Protein AF-A0A519WQ38-F1 (afdb_monomer)

Nearest PDB structures (foldseek):
  2e0k-assembly1_A  TM=5.719E-01  e=4.429E+00  Chlorobaculum tepidum

Sequence (178 aa):
MVLNTPIQSRFIQYSDSETIREKFAEYEETFIVLHPFLKIKEGQLITFKYPKWPNKNEIFDKTVPVSWSEVIEKANLKDLKELDALLAYLHCGRREADRRAWLKFMRYVKKSKLIIPQVDDYPSVLLNPTFDLLISLGYQNILLYTAIDDNQVARNVTELLLSKDRLPANARILTPDH

pLDDT: mean 88.85, std 14.82, range [33.28, 98.38]

Structure (mmCIF, N/CA/C/O backbone):
data_AF-A0A519WQ38-F1
#
_entry.id   AF-A0A519WQ38-F1
#
loop_
_atom_site.group_PDB
_atom_site.id
_atom_site.type_symbol
_atom_site.label_atom_id
_atom_site.label_alt_id
_atom_site.label_comp_id
_atom_site.label_asym_id
_atom_site.label_entity_id
_atom_site.label_seq_id
_atom_site.pdbx_PDB_ins_code
_atom_site.Cartn_x
_atom_site.Cartn_y
_atom_site.Cartn_z
_atom_site.occupancy
_atom_site.B_iso_or_equiv
_atom_site.auth_seq_id
_atom_site.auth_comp_id
_atom_site.auth_asym_id
_atom_site.auth_atom_id
_atom_site.pdbx_PDB_model_num
ATOM 1 N N . MET A 1 1 ? -12.060 24.041 17.373 1.00 35.38 1 MET A N 1
ATOM 2 C CA . MET A 1 1 ? -10.842 23.719 18.149 1.00 35.38 1 MET A CA 1
ATOM 3 C C . MET A 1 1 ? -9.967 22.832 17.279 1.00 35.38 1 MET A C 1
ATOM 5 O O . MET A 1 1 ? -10.375 21.709 17.003 1.00 35.38 1 MET A O 1
ATOM 9 N N . VAL A 1 2 ? -8.870 23.388 16.765 1.00 41.66 2 VAL A N 1
ATOM 10 C CA . VAL A 1 2 ? -7.930 22.768 15.811 1.00 41.66 2 VAL A CA 1
ATOM 11 C C . VAL A 1 2 ? -6.775 22.143 16.604 1.00 41.66 2 VAL A C 1
ATOM 13 O O . VAL A 1 2 ? -6.387 22.692 17.633 1.00 41.66 2 VAL A O 1
ATOM 16 N N . LEU A 1 3 ? -6.281 20.973 16.189 1.00 33.28 3 LEU A N 1
ATOM 17 C CA . LEU A 1 3 ? -5.114 20.317 16.790 1.00 33.28 3 LEU A CA 1
ATOM 18 C C . LEU A 1 3 ? -3.897 20.590 15.897 1.00 33.28 3 LEU A C 1
ATOM 20 O O . LEU A 1 3 ? -3.881 20.144 14.753 1.00 33.28 3 LEU A O 1
ATOM 24 N N . ASN A 1 4 ? -2.897 21.305 16.412 1.00 36.53 4 ASN A N 1
ATOM 25 C CA . ASN A 1 4 ? -1.673 21.620 15.670 1.00 36.53 4 ASN A CA 1
ATOM 26 C C . ASN A 1 4 ? -0.594 20.554 15.911 1.00 36.53 4 ASN A C 1
ATOM 28 O O . ASN A 1 4 ? -0.342 20.175 17.054 1.00 36.53 4 ASN A O 1
ATOM 32 N N . THR A 1 5 ? 0.063 20.111 14.842 1.00 47.06 5 THR A N 1
ATOM 33 C CA . THR A 1 5 ? 1.275 19.272 14.853 1.00 47.06 5 THR A CA 1
ATOM 34 C C . THR A 1 5 ? 2.559 20.128 14.839 1.00 47.06 5 THR A C 1
ATOM 36 O O . THR A 1 5 ? 2.482 21.336 14.582 1.00 47.06 5 THR A O 1
ATOM 39 N N . PRO A 1 6 ? 3.742 19.553 15.159 1.00 39.28 6 PRO A N 1
ATOM 40 C CA . PRO A 1 6 ? 5.018 20.272 15.140 1.00 39.28 6 PRO A CA 1
ATOM 41 C C . PRO A 1 6 ? 5.338 20.855 13.756 1.00 39.28 6 PRO A C 1
ATOM 43 O O . PRO A 1 6 ? 4.980 20.298 12.721 1.00 39.28 6 PRO A O 1
ATOM 46 N N . ILE A 1 7 ? 6.002 22.012 13.758 1.00 50.38 7 ILE A N 1
ATOM 47 C CA . ILE A 1 7 ? 6.264 22.833 12.572 1.00 50.38 7 ILE A CA 1
ATOM 48 C C . ILE A 1 7 ? 7.301 22.132 11.684 1.00 50.38 7 ILE A C 1
ATOM 50 O O . ILE A 1 7 ? 8.474 22.047 12.045 1.00 50.38 7 ILE A O 1
ATOM 54 N N . GLN A 1 8 ? 6.877 21.659 10.512 1.00 46.66 8 GLN A N 1
ATOM 55 C CA . GLN A 1 8 ? 7.784 21.268 9.432 1.00 46.66 8 GLN A CA 1
ATOM 56 C C . GLN A 1 8 ? 8.437 22.545 8.875 1.00 46.66 8 GLN A C 1
ATOM 58 O O . GLN A 1 8 ? 7.748 23.498 8.519 1.00 46.66 8 GLN A O 1
ATOM 63 N N . SER A 1 9 ? 9.769 22.602 8.844 1.00 46.84 9 SER A N 1
ATOM 64 C CA . SER A 1 9 ? 10.530 23.823 8.535 1.00 46.84 9 SER A CA 1
ATOM 65 C C . SER A 1 9 ? 10.554 24.204 7.049 1.00 46.84 9 SER A C 1
ATOM 67 O O . SER A 1 9 ? 11.038 25.283 6.709 1.00 46.84 9 SER A O 1
ATOM 69 N N . ARG A 1 10 ? 10.030 23.356 6.155 1.00 41.72 10 ARG A N 1
ATOM 70 C CA . ARG A 1 10 ? 9.928 23.630 4.717 1.00 41.72 10 ARG A CA 1
ATOM 71 C C . ARG A 1 10 ? 8.637 23.054 4.149 1.00 41.72 10 ARG A C 1
ATOM 73 O O . ARG A 1 10 ? 8.440 21.845 4.164 1.00 41.72 10 ARG A O 1
ATOM 80 N N . PHE A 1 11 ? 7.795 23.934 3.619 1.00 45.00 11 PHE A N 1
ATOM 81 C CA . PHE A 1 11 ? 6.677 23.563 2.761 1.00 45.00 11 PHE A CA 1
ATOM 82 C C . PHE A 1 11 ? 7.182 23.552 1.323 1.00 45.00 11 PHE A C 1
ATOM 84 O O . PHE A 1 11 ? 7.696 24.565 0.850 1.00 45.00 11 PHE A O 1
ATOM 91 N N . ILE A 1 12 ? 7.033 22.432 0.623 1.00 46.59 12 ILE A N 1
ATOM 92 C CA . ILE A 1 12 ? 7.147 22.428 -0.833 1.00 46.59 12 ILE A CA 1
ATOM 93 C C . ILE A 1 12 ? 5.736 22.701 -1.359 1.00 46.59 12 ILE A C 1
ATOM 95 O O . ILE A 1 12 ? 4.897 21.807 -1.406 1.00 46.59 12 ILE A O 1
ATOM 99 N N . GLN A 1 13 ? 5.438 23.965 -1.663 1.00 43.62 13 GLN A N 1
ATOM 100 C CA . GLN A 1 13 ? 4.258 24.322 -2.448 1.00 43.62 13 GLN A CA 1
ATOM 101 C C . GLN A 1 13 ? 4.633 24.175 -3.922 1.00 43.62 13 GLN A C 1
ATOM 103 O O . GLN A 1 13 ? 5.296 25.046 -4.478 1.00 43.62 13 GLN A O 1
ATOM 108 N N . TYR A 1 14 ? 4.227 23.075 -4.554 1.00 48.94 14 TYR A N 1
ATOM 109 C CA . TYR A 1 14 ? 4.178 23.029 -6.012 1.00 48.94 14 TYR A CA 1
ATOM 110 C C . TYR A 1 14 ? 2.946 23.829 -6.439 1.00 48.94 14 TYR A C 1
ATOM 112 O O . TYR A 1 14 ? 1.820 23.368 -6.267 1.00 48.94 14 TYR A O 1
ATOM 120 N N . SER A 1 15 ? 3.151 25.068 -6.893 1.00 50.41 15 SER A N 1
ATOM 121 C CA . SER A 1 15 ? 2.063 25.939 -7.357 1.00 50.41 15 SER A CA 1
ATOM 122 C C . SER A 1 15 ? 1.514 25.536 -8.728 1.00 50.41 15 SER A C 1
ATOM 124 O O . SER A 1 15 ? 0.409 25.945 -9.049 1.00 50.41 15 SER A O 1
ATOM 126 N N . ASP A 1 16 ? 2.237 24.693 -9.473 1.00 53.88 16 ASP A N 1
ATOM 127 C CA . ASP A 1 16 ? 1.873 24.177 -10.798 1.00 53.88 16 ASP A CA 1
ATOM 128 C C . ASP A 1 16 ? 2.413 22.745 -10.958 1.00 53.88 16 ASP A C 1
ATOM 130 O O . ASP A 1 16 ? 3.368 22.499 -11.694 1.00 53.88 16 ASP A O 1
ATOM 134 N N . SER A 1 17 ? 1.883 21.780 -10.200 1.00 65.50 17 SER A N 1
ATOM 135 C CA . SER A 1 17 ? 2.224 20.377 -10.459 1.00 65.50 17 SER A CA 1
ATOM 136 C C . SER A 1 17 ? 1.362 19.847 -11.600 1.00 65.50 17 SER A C 1
ATOM 138 O O . SER A 1 17 ? 0.139 19.777 -11.458 1.00 65.50 17 SER A O 1
ATOM 140 N N . GLU A 1 18 ? 2.012 19.432 -12.682 1.00 81.25 18 GLU A N 1
ATOM 141 C CA . GLU A 1 18 ? 1.471 18.493 -13.666 1.00 81.25 18 GLU A CA 1
ATOM 142 C C . GLU A 1 18 ? 0.684 17.362 -12.976 1.00 81.25 18 GLU A C 1
ATOM 144 O O . GLU A 1 18 ? 1.085 16.820 -11.938 1.00 81.25 18 GLU A O 1
ATOM 149 N N . THR A 1 19 ? -0.469 17.005 -13.535 1.00 84.81 19 THR A N 1
ATOM 150 C CA . THR A 1 19 ? -1.188 15.796 -13.134 1.00 84.81 19 THR A CA 1
ATOM 151 C C . THR A 1 19 ? -0.327 14.565 -13.422 1.00 84.81 19 THR A C 1
ATOM 153 O O . THR A 1 19 ? 0.540 14.583 -14.292 1.00 84.81 19 THR A O 1
ATOM 156 N N . ILE A 1 20 ? -0.593 13.443 -12.742 1.00 86.62 20 ILE A N 1
ATOM 157 C CA . ILE A 1 20 ? 0.102 12.169 -13.026 1.00 86.62 20 ILE A CA 1
ATOM 158 C C . ILE A 1 20 ? -0.025 11.796 -14.513 1.00 86.62 20 ILE A C 1
ATOM 160 O O . ILE A 1 20 ? 0.929 11.306 -15.106 1.00 86.62 20 ILE A O 1
ATOM 164 N N . ARG A 1 21 ? -1.179 12.076 -15.128 1.00 89.81 21 ARG A N 1
ATOM 165 C CA . ARG A 1 21 ? -1.415 11.824 -16.552 1.00 89.81 21 ARG A CA 1
ATOM 166 C C . ARG A 1 21 ? -0.533 12.692 -17.451 1.00 89.81 21 ARG A C 1
ATOM 168 O O . ARG A 1 21 ? -0.022 12.183 -18.441 1.00 89.81 21 ARG A O 1
ATOM 175 N N . GLU A 1 22 ? -0.368 13.972 -17.128 1.00 91.25 22 GLU A N 1
ATOM 176 C CA . GLU A 1 22 ? 0.494 14.887 -17.891 1.00 91.25 22 GLU A CA 1
ATOM 177 C C . GLU A 1 22 ? 1.970 14.529 -17.730 1.00 91.25 22 GLU A C 1
ATOM 179 O O . GLU A 1 22 ? 2.699 14.501 -18.716 1.00 91.25 22 GLU A O 1
ATOM 184 N N . LYS A 1 23 ? 2.383 14.180 -16.508 1.00 88.75 23 LYS A N 1
ATOM 185 C CA . LYS A 1 23 ? 3.756 13.780 -16.201 1.00 88.75 23 LYS A CA 1
ATOM 186 C C . LYS A 1 23 ? 4.219 12.547 -16.972 1.00 88.75 23 LYS A C 1
ATOM 188 O O . LYS A 1 23 ? 5.382 12.455 -17.338 1.00 88.75 23 LYS A O 1
ATOM 193 N N . PHE A 1 24 ? 3.314 11.591 -17.150 1.00 89.69 24 PHE A N 1
ATOM 194 C CA . PHE A 1 24 ? 3.577 10.299 -17.777 1.00 89.69 24 PHE A CA 1
ATOM 195 C C . PHE A 1 24 ? 2.817 10.189 -19.102 1.00 89.69 24 PHE A C 1
ATOM 197 O O . PHE A 1 24 ? 2.121 9.203 -19.341 1.00 89.69 24 PHE A O 1
ATOM 204 N N . ALA A 1 25 ? 2.860 11.241 -19.927 1.00 92.50 25 ALA A N 1
ATOM 205 C CA . ALA A 1 25 ? 2.151 11.360 -21.206 1.00 92.50 25 ALA A CA 1
ATOM 206 C C . ALA A 1 25 ? 2.532 10.271 -22.234 1.00 92.50 25 ALA A C 1
ATOM 208 O O . ALA A 1 25 ? 1.735 9.951 -23.111 1.00 92.50 25 ALA A O 1
ATOM 209 N N . GLU A 1 26 ? 3.726 9.697 -22.108 1.00 92.12 26 GLU A N 1
ATOM 210 C CA . GLU A 1 26 ? 4.288 8.655 -22.969 1.00 92.12 26 GLU A CA 1
ATOM 211 C C . GLU A 1 26 ? 3.608 7.287 -22.814 1.00 92.12 26 GLU A C 1
ATOM 213 O O . GLU A 1 26 ? 3.626 6.485 -23.746 1.00 92.12 26 GLU A O 1
ATOM 218 N N . TYR A 1 27 ? 2.967 7.027 -21.673 1.00 91.62 27 TYR A N 1
ATOM 219 C CA . TYR A 1 27 ? 2.265 5.769 -21.421 1.00 91.62 27 TYR A CA 1
ATOM 220 C C . TYR A 1 27 ? 0.839 5.804 -21.977 1.00 91.62 27 TYR A C 1
ATOM 222 O O . TYR A 1 27 ? 0.143 6.813 -21.868 1.00 91.62 27 TYR A O 1
ATOM 230 N N . GLU A 1 28 ? 0.342 4.688 -22.509 1.00 93.31 28 GLU A N 1
ATOM 231 C CA . GLU A 1 28 ? -1.048 4.596 -22.981 1.00 93.31 28 GLU A CA 1
ATOM 232 C C . GLU A 1 28 ? -2.041 4.893 -21.845 1.00 93.31 28 GLU A C 1
ATOM 234 O O . GLU A 1 28 ? -2.943 5.721 -21.983 1.00 93.31 28 GLU A O 1
ATOM 239 N N . GLU A 1 29 ? -1.796 4.322 -20.665 1.00 91.81 29 GLU A N 1
ATOM 240 C CA . GLU A 1 29 ? -2.662 4.452 -19.498 1.00 91.81 29 GLU A CA 1
ATOM 241 C C . GLU A 1 29 ? -1.860 4.736 -18.224 1.00 91.81 29 GLU A C 1
ATOM 243 O O . GLU A 1 29 ? -0.724 4.297 -18.054 1.00 91.81 29 GLU A O 1
ATOM 248 N N . THR A 1 30 ? -2.475 5.472 -17.296 1.00 92.50 30 THR A N 1
ATOM 249 C CA . THR A 1 30 ? -1.889 5.791 -15.988 1.00 92.50 30 THR A CA 1
ATOM 250 C C . THR A 1 30 ? -2.899 5.499 -14.892 1.00 92.50 30 THR A C 1
ATOM 252 O O . THR A 1 30 ? -4.037 5.971 -14.957 1.00 92.50 30 THR A O 1
ATOM 255 N N . PHE A 1 31 ? -2.466 4.797 -13.849 1.00 91.12 31 PHE A N 1
ATOM 256 C CA . PHE A 1 31 ? -3.317 4.404 -12.730 1.00 91.12 31 PHE A CA 1
ATOM 257 C C . PHE A 1 31 ? -2.744 4.880 -11.400 1.00 91.12 31 PHE A C 1
ATOM 259 O O . PHE A 1 31 ? -1.533 4.995 -11.226 1.00 91.12 31 PHE A O 1
ATOM 266 N N . ILE A 1 32 ? -3.632 5.107 -10.434 1.00 88.50 32 ILE A N 1
ATOM 267 C CA . ILE A 1 32 ? -3.257 5.385 -9.048 1.00 88.50 32 ILE A CA 1
ATOM 268 C C . ILE A 1 32 ? -3.613 4.161 -8.213 1.00 88.50 32 ILE A C 1
ATOM 270 O O . ILE A 1 32 ? -4.787 3.830 -8.045 1.00 88.50 32 ILE A O 1
ATOM 274 N N . VAL A 1 33 ? -2.593 3.506 -7.661 1.00 88.69 33 VAL A N 1
ATOM 275 C CA . VAL A 1 33 ? -2.770 2.397 -6.720 1.00 88.69 33 VAL A CA 1
ATOM 276 C C . VAL A 1 33 ? -2.693 2.946 -5.300 1.00 88.69 33 VAL A C 1
ATOM 278 O O . VAL A 1 33 ? -1.648 3.415 -4.855 1.00 88.69 33 VAL A O 1
ATOM 281 N N . LEU A 1 34 ? -3.810 2.892 -4.575 1.00 91.19 34 LEU A N 1
ATOM 282 C CA . LEU A 1 34 ? -3.870 3.342 -3.186 1.00 91.19 34 LEU A CA 1
ATOM 283 C C . LEU A 1 34 ? -3.313 2.257 -2.261 1.00 91.19 34 LEU A C 1
ATOM 285 O O . LEU A 1 34 ? -3.822 1.135 -2.240 1.00 91.19 34 LEU A O 1
ATOM 289 N N . HIS A 1 35 ? -2.304 2.598 -1.454 1.00 93.44 35 HIS A N 1
ATOM 290 C CA . HIS A 1 35 ? -1.776 1.692 -0.434 1.00 93.44 35 HIS A CA 1
ATOM 291 C C . HIS A 1 35 ? -2.923 1.265 0.503 1.00 93.44 35 HIS A C 1
ATOM 293 O O . HIS A 1 35 ? -3.532 2.122 1.149 1.00 93.44 35 HIS A O 1
ATOM 299 N N . PRO A 1 36 ? -3.239 -0.037 0.628 1.00 95.94 36 PRO A N 1
ATOM 300 C CA . PRO A 1 36 ? -4.376 -0.483 1.424 1.00 95.94 36 PRO A CA 1
ATOM 301 C C . PRO A 1 36 ? -4.106 -0.324 2.923 1.00 95.94 36 PRO A C 1
ATOM 303 O O . PRO A 1 36 ? -2.958 -0.366 3.371 1.00 95.94 36 PRO A O 1
ATOM 306 N N . PHE A 1 37 ? -5.169 -0.202 3.717 1.00 97.50 37 PHE A N 1
ATOM 307 C CA . PHE A 1 37 ? -5.081 -0.476 5.152 1.00 97.50 37 PHE A CA 1
ATOM 308 C C . PHE A 1 37 ? -4.857 -1.974 5.340 1.00 97.50 37 PHE A C 1
ATOM 310 O O . PHE A 1 37 ? -5.226 -2.761 4.473 1.00 97.50 37 PHE A O 1
ATOM 317 N N . LEU A 1 38 ? -4.292 -2.397 6.467 1.00 97.56 38 LEU A N 1
ATOM 318 C CA . LEU A 1 38 ? -4.145 -3.823 6.761 1.00 97.56 38 LEU A CA 1
ATOM 319 C C . LEU A 1 38 ? -4.890 -4.194 8.034 1.00 97.56 38 LEU A C 1
ATOM 321 O O . LEU A 1 38 ? -4.953 -3.424 8.994 1.00 97.56 38 LEU A O 1
ATOM 325 N N . LYS A 1 39 ? -5.407 -5.416 8.065 1.00 97.06 39 LYS A N 1
ATOM 326 C CA . LYS A 1 39 ? -5.963 -6.040 9.262 1.00 97.06 39 LYS A CA 1
ATOM 327 C C . LYS A 1 39 ? -5.258 -7.364 9.504 1.00 97.06 39 LYS A C 1
ATOM 329 O O . LYS A 1 39 ? -5.046 -8.132 8.572 1.00 97.06 39 LYS A O 1
ATOM 334 N N . ILE A 1 40 ? -4.890 -7.637 10.751 1.00 96.88 40 ILE A N 1
ATOM 335 C CA . ILE A 1 40 ? -4.289 -8.922 11.124 1.00 96.88 40 ILE A CA 1
ATOM 336 C C . ILE A 1 40 ? -5.355 -10.015 10.977 1.00 96.88 40 ILE A C 1
ATOM 338 O O . ILE A 1 40 ? -6.477 -9.848 11.464 1.00 96.88 40 ILE A O 1
ATOM 342 N N . LYS A 1 41 ? -5.012 -11.111 10.291 1.00 96.19 41 LYS A N 1
ATOM 343 C CA . LYS A 1 41 ? -5.883 -12.286 10.153 1.00 96.19 41 LYS A CA 1
ATOM 344 C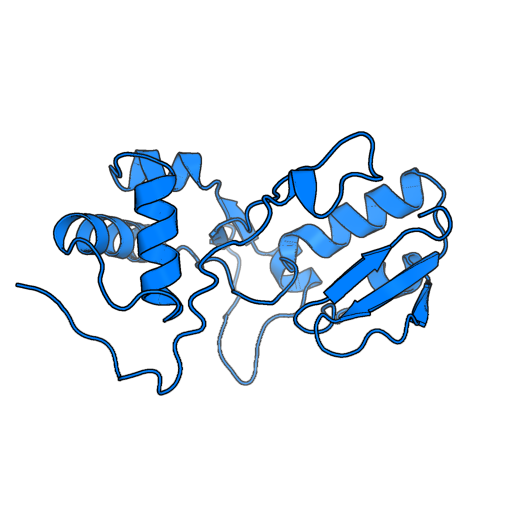 C . LYS A 1 41 ? -6.197 -12.871 11.529 1.00 96.19 41 LYS A C 1
ATOM 346 O O . LYS A 1 41 ? -5.387 -12.802 12.453 1.00 96.19 41 LYS A O 1
ATOM 351 N N . GLU A 1 42 ? -7.378 -13.458 11.667 1.00 94.75 42 GLU A N 1
ATOM 352 C CA . GLU A 1 42 ? -7.777 -14.096 12.919 1.00 94.75 42 GLU A CA 1
ATOM 353 C C . GLU A 1 42 ? -6.780 -15.196 13.323 1.00 94.75 42 GLU A C 1
ATOM 355 O O . GLU A 1 42 ? -6.270 -15.934 12.480 1.00 94.75 42 GLU A O 1
ATOM 360 N N . GLY A 1 43 ? -6.437 -15.249 14.613 1.00 94.12 43 GLY A N 1
ATOM 361 C CA . GLY A 1 43 ? -5.458 -16.198 15.153 1.00 94.12 43 GLY A CA 1
ATOM 362 C C . GLY A 1 43 ? -3.986 -15.902 14.827 1.00 94.12 43 GLY A C 1
ATOM 363 O O . GLY A 1 43 ? -3.116 -16.613 15.321 1.00 94.12 43 GLY A O 1
ATOM 364 N N . GLN A 1 44 ? -3.673 -14.865 14.043 1.00 95.56 44 GLN A N 1
ATOM 365 C CA . GLN A 1 44 ? -2.290 -14.519 13.702 1.00 95.56 44 GLN A CA 1
ATOM 366 C C . GLN A 1 44 ? -1.671 -13.519 14.685 1.00 95.56 44 GLN A C 1
ATOM 368 O O . GLN A 1 44 ? -2.338 -12.621 15.204 1.00 95.56 44 GLN A O 1
ATOM 373 N N . LEU A 1 45 ? -0.356 -13.641 14.893 1.00 91.75 45 LEU A N 1
ATOM 374 C CA . LEU A 1 45 ? 0.438 -12.707 15.690 1.00 91.75 45 LEU A CA 1
ATOM 375 C C . LEU A 1 45 ? 1.510 -12.041 14.818 1.00 91.75 45 LEU A C 1
ATOM 377 O O . LEU A 1 45 ? 2.428 -12.687 14.308 1.00 91.75 45 LEU A O 1
ATOM 381 N N . ILE A 1 46 ? 1.397 -10.723 14.673 1.00 93.69 46 ILE A N 1
ATOM 382 C CA . ILE A 1 46 ? 2.356 -9.864 13.974 1.00 93.69 46 ILE A CA 1
ATOM 383 C C . ILE A 1 46 ? 2.395 -8.506 14.674 1.00 93.69 46 ILE A C 1
ATOM 385 O O . ILE A 1 46 ? 1.369 -8.004 15.133 1.00 93.69 46 ILE A O 1
ATOM 389 N N . THR A 1 47 ? 3.585 -7.923 14.806 1.00 89.88 47 THR A N 1
ATOM 390 C CA . THR A 1 47 ? 3.779 -6.654 15.517 1.00 89.88 47 THR A CA 1
ATOM 391 C C . THR A 1 47 ? 4.528 -5.674 14.631 1.00 89.88 47 THR A C 1
ATOM 393 O O . THR A 1 47 ? 5.671 -5.914 14.275 1.00 89.88 47 THR A O 1
ATOM 396 N N . PHE A 1 48 ? 3.903 -4.541 14.327 1.00 88.88 48 PHE A N 1
ATOM 397 C CA . PHE A 1 48 ? 4.490 -3.457 13.541 1.00 88.88 48 PHE A CA 1
ATOM 398 C C . PHE A 1 48 ? 5.204 -2.475 14.481 1.00 88.88 48 PHE A C 1
ATOM 400 O O . PHE A 1 48 ? 4.670 -1.415 14.805 1.00 88.88 48 PHE A O 1
ATOM 407 N N . LYS A 1 49 ? 6.366 -2.871 15.023 1.00 86.19 49 LYS A N 1
ATOM 408 C CA . LYS A 1 49 ? 7.153 -2.037 15.952 1.00 86.19 49 LYS A CA 1
ATOM 409 C C . LYS A 1 49 ? 8.649 -2.139 15.680 1.00 86.19 49 LYS A C 1
ATOM 411 O O . LYS A 1 49 ? 9.186 -3.231 15.539 1.00 86.19 49 LYS A O 1
ATOM 416 N N . TYR A 1 50 ? 9.330 -0.999 15.699 1.00 80.06 50 TYR A N 1
ATOM 417 C CA . TYR A 1 50 ? 10.790 -0.949 15.688 1.00 80.06 50 TYR A CA 1
ATOM 418 C C . TYR A 1 50 ? 11.372 -1.540 16.994 1.00 80.06 50 TYR A C 1
ATOM 420 O O . TYR A 1 50 ? 10.760 -1.362 18.051 1.00 80.06 50 TYR A O 1
ATOM 428 N N . PRO A 1 51 ? 12.526 -2.240 16.967 1.00 83.31 51 PRO A N 1
ATOM 429 C CA . PRO A 1 51 ? 13.350 -2.575 15.796 1.00 83.31 51 PRO A CA 1
ATOM 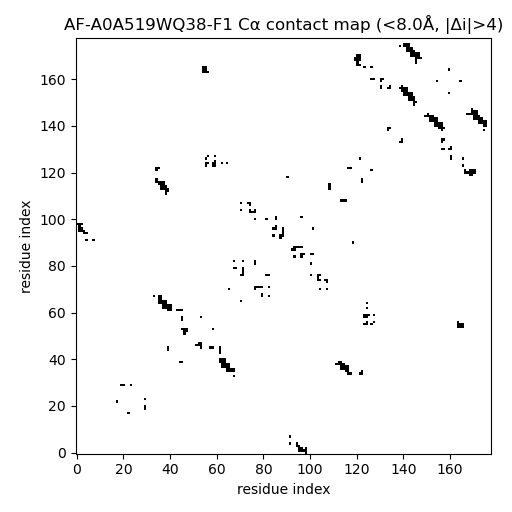430 C C . PRO A 1 51 ? 12.893 -3.826 15.032 1.00 83.31 51 PRO A C 1
ATOM 432 O O . PRO A 1 51 ? 13.429 -4.128 13.974 1.00 83.31 51 PRO A O 1
ATOM 435 N N . LYS A 1 52 ? 11.910 -4.571 15.548 1.00 85.62 52 LYS A N 1
ATOM 436 C CA . LYS A 1 52 ? 11.446 -5.840 14.967 1.00 85.62 52 LYS A CA 1
ATOM 437 C C . LYS A 1 52 ? 10.267 -5.624 14.023 1.00 85.62 52 LYS A C 1
ATOM 439 O O . LYS A 1 52 ? 9.151 -6.065 14.296 1.00 85.62 52 LYS A O 1
ATOM 444 N N . TRP A 1 53 ? 10.518 -4.914 12.930 1.00 88.75 53 TRP A N 1
ATOM 445 C CA . TRP A 1 53 ? 9.503 -4.700 11.908 1.00 88.75 53 TRP A CA 1
ATOM 446 C C . TRP A 1 53 ? 9.309 -5.970 11.054 1.00 88.75 53 TRP A C 1
ATOM 448 O O . TRP A 1 53 ? 10.304 -6.604 10.699 1.00 88.75 53 TRP A O 1
ATOM 458 N N . PRO A 1 54 ? 8.067 -6.372 10.724 1.00 92.62 54 PRO A N 1
ATOM 459 C CA . PRO A 1 54 ? 7.826 -7.605 9.987 1.00 92.62 54 PRO A CA 1
ATOM 460 C C . PRO A 1 54 ? 8.283 -7.497 8.530 1.00 92.62 54 PRO A C 1
ATOM 462 O O . PRO A 1 54 ? 8.151 -6.453 7.874 1.00 92.62 54 PRO A O 1
ATOM 465 N N . ASN A 1 55 ? 8.802 -8.611 8.016 1.00 93.25 55 ASN A N 1
ATOM 466 C CA . ASN A 1 55 ? 9.236 -8.709 6.625 1.00 93.25 55 ASN A CA 1
ATOM 467 C C . ASN A 1 55 ? 8.037 -8.811 5.659 1.00 93.25 55 ASN A C 1
ATOM 469 O O . ASN A 1 55 ? 6.894 -8.981 6.096 1.00 93.25 55 ASN A O 1
ATOM 473 N N . LYS A 1 56 ? 8.275 -8.685 4.343 1.00 93.56 56 LYS A N 1
ATOM 474 C CA . LYS A 1 56 ? 7.173 -8.626 3.362 1.00 93.56 56 LYS A CA 1
ATOM 475 C C . LYS A 1 56 ? 6.305 -9.889 3.356 1.00 93.56 56 LYS A C 1
ATOM 477 O O . LYS A 1 56 ? 5.083 -9.773 3.311 1.00 93.56 56 LYS A O 1
ATOM 482 N N . ASN A 1 57 ? 6.919 -11.064 3.504 1.00 94.44 57 ASN A N 1
ATOM 483 C CA . ASN A 1 57 ? 6.208 -12.343 3.498 1.00 94.44 57 ASN A CA 1
ATOM 484 C C . ASN A 1 57 ? 5.344 -12.482 4.758 1.00 94.44 57 ASN A C 1
ATOM 486 O O . ASN A 1 57 ? 4.174 -12.828 4.666 1.00 94.44 57 ASN A O 1
ATOM 490 N N . GLU A 1 58 ? 5.856 -12.094 5.931 1.00 95.44 58 GLU A N 1
ATOM 49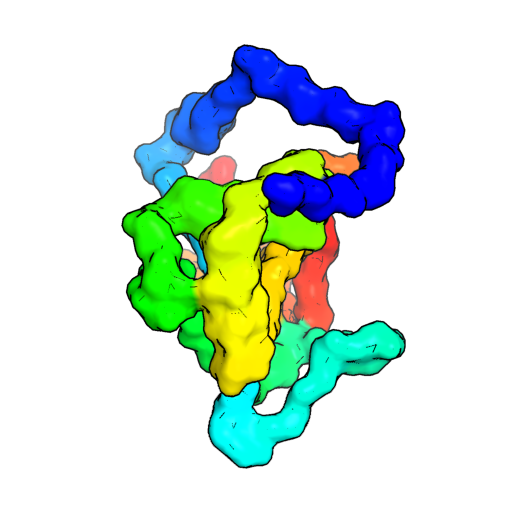1 C CA . GLU A 1 58 ? 5.047 -12.093 7.155 1.00 95.44 58 GLU A CA 1
ATOM 492 C C . GLU A 1 58 ? 3.830 -11.173 7.063 1.00 95.44 58 GLU A C 1
ATOM 494 O O . GLU A 1 58 ? 2.760 -11.520 7.561 1.00 95.44 58 GLU A O 1
ATOM 499 N N . ILE A 1 59 ? 3.983 -9.998 6.449 1.00 95.69 59 ILE A N 1
ATOM 500 C CA . ILE A 1 59 ? 2.866 -9.074 6.241 1.00 95.69 59 ILE A CA 1
ATOM 501 C C . ILE A 1 59 ? 1.842 -9.696 5.297 1.00 95.69 59 ILE A C 1
ATOM 503 O O . ILE A 1 59 ? 0.657 -9.709 5.628 1.00 95.69 59 ILE A O 1
ATOM 507 N N . PHE A 1 60 ? 2.290 -10.226 4.161 1.00 95.00 60 PHE A N 1
ATOM 508 C CA . PHE A 1 60 ? 1.430 -10.882 3.181 1.00 95.00 60 PHE A CA 1
ATOM 509 C C . PHE A 1 60 ? 0.643 -12.054 3.793 1.00 95.00 60 PHE A C 1
ATOM 511 O O . PHE A 1 60 ? -0.582 -12.129 3.682 1.00 95.00 60 PHE A O 1
ATOM 518 N N . ASP A 1 61 ? 1.323 -12.918 4.544 1.00 95.88 61 ASP A N 1
ATOM 519 C CA . ASP A 1 61 ? 0.724 -14.130 5.099 1.00 95.88 61 ASP A CA 1
ATOM 520 C C . ASP A 1 61 ? -0.218 -13.841 6.269 1.00 95.88 61 ASP A C 1
ATOM 522 O O . ASP A 1 61 ? -1.256 -14.493 6.405 1.00 95.88 61 ASP A O 1
ATOM 526 N N . LYS A 1 62 ? 0.110 -12.861 7.119 1.00 97.44 62 LYS A N 1
ATOM 527 C CA . LYS A 1 62 ? -0.588 -12.630 8.397 1.00 97.44 62 LYS A CA 1
ATOM 528 C C . LYS A 1 62 ? -1.599 -11.489 8.354 1.00 97.44 62 LYS A C 1
ATOM 530 O O . LYS A 1 62 ? -2.296 -11.271 9.348 1.00 97.44 62 LYS A O 1
ATOM 535 N N . THR A 1 63 ? -1.702 -10.760 7.245 1.00 97.38 63 THR A N 1
ATOM 536 C CA . THR A 1 63 ? -2.647 -9.644 7.112 1.00 97.38 63 THR A CA 1
ATOM 537 C C . THR A 1 63 ? -3.556 -9.782 5.901 1.00 97.38 63 THR A C 1
ATOM 539 O O . THR A 1 63 ? -3.291 -10.551 4.983 1.00 97.38 63 THR A O 1
ATOM 542 N N . VAL A 1 64 ? -4.672 -9.061 5.930 1.00 96.31 64 VAL A N 1
ATOM 543 C CA . VAL A 1 64 ? -5.564 -8.872 4.786 1.00 96.31 64 VAL A CA 1
ATOM 544 C C . VAL A 1 64 ? -5.675 -7.384 4.471 1.00 96.31 64 VAL A C 1
ATOM 546 O O . VAL A 1 64 ? -5.737 -6.575 5.408 1.00 96.31 64 VAL A O 1
ATOM 549 N N . PRO A 1 65 ? -5.695 -7.008 3.182 1.00 96.62 65 PRO A N 1
ATOM 550 C CA . PRO A 1 65 ? -5.920 -5.632 2.786 1.00 96.62 65 PRO A CA 1
ATOM 551 C C . PRO A 1 65 ? -7.360 -5.215 3.101 1.00 96.62 65 PRO A C 1
ATOM 553 O O . PRO A 1 65 ? -8.306 -5.979 2.932 1.00 96.62 65 PRO A O 1
ATOM 556 N N . VAL A 1 66 ? -7.505 -3.974 3.547 1.00 97.75 66 VAL A N 1
ATOM 557 C CA . VAL A 1 66 ? -8.767 -3.279 3.783 1.00 97.75 66 VAL A CA 1
ATOM 558 C C . VAL A 1 66 ? -8.777 -2.061 2.867 1.00 97.75 66 VAL A C 1
ATOM 560 O O . VAL A 1 66 ? -7.859 -1.234 2.882 1.00 97.75 66 VAL A O 1
ATOM 563 N N . SER A 1 67 ? -9.801 -1.987 2.023 1.00 96.69 67 SER A N 1
ATOM 564 C CA . SER A 1 67 ? -9.909 -0.954 0.995 1.00 96.69 67 SER A CA 1
ATOM 565 C C . SER A 1 67 ? -10.204 0.421 1.601 1.00 96.69 67 SER A C 1
ATOM 567 O O . SER A 1 67 ? -10.799 0.542 2.673 1.00 96.69 67 SER A O 1
ATOM 569 N N . TRP A 1 68 ? -9.821 1.485 0.894 1.00 97.31 68 TRP A N 1
ATOM 570 C CA . TRP A 1 68 ? -10.157 2.848 1.312 1.00 97.31 68 TRP A CA 1
ATOM 571 C C . TRP A 1 68 ? -11.668 3.088 1.301 1.00 97.31 68 TRP A C 1
ATOM 573 O O . TRP A 1 68 ? -12.173 3.758 2.196 1.00 97.31 68 TRP A O 1
ATOM 583 N N . SER A 1 69 ? -12.401 2.502 0.350 1.00 97.44 69 SER A N 1
ATOM 584 C CA . SER A 1 69 ? -13.866 2.573 0.300 1.00 97.44 69 SER A CA 1
ATOM 585 C C . SER A 1 69 ? -14.510 1.964 1.546 1.00 97.44 69 SER A C 1
ATOM 587 O O . SER A 1 69 ? -15.383 2.595 2.141 1.00 97.44 69 SER A O 1
ATOM 589 N N . GLU A 1 70 ? -14.029 0.806 2.009 1.00 97.88 70 GLU A N 1
ATOM 590 C CA . GLU A 1 70 ? -14.490 0.212 3.269 1.00 97.88 70 GLU A CA 1
ATOM 591 C C . GLU A 1 70 ? -14.210 1.141 4.457 1.00 97.88 70 GLU A C 1
ATOM 593 O O . GLU A 1 70 ? -15.080 1.351 5.303 1.00 97.88 70 GLU A O 1
ATOM 598 N N . VAL A 1 71 ? -13.017 1.740 4.528 1.00 98.31 71 VAL A N 1
ATOM 599 C CA . VAL A 1 71 ? -12.687 2.685 5.606 1.00 98.31 71 VAL A CA 1
ATOM 600 C C . VAL A 1 71 ? -13.597 3.909 5.572 1.00 98.31 71 VAL A C 1
ATOM 602 O O . VAL A 1 71 ? -14.094 4.304 6.626 1.00 98.31 71 VAL A O 1
ATOM 605 N N . ILE A 1 72 ? -13.846 4.487 4.395 1.00 98.19 72 ILE A N 1
ATOM 606 C CA . ILE A 1 72 ? -14.734 5.645 4.218 1.00 98.19 72 ILE A CA 1
ATOM 607 C C . ILE A 1 72 ? -16.135 5.313 4.735 1.00 98.19 72 ILE A C 1
ATOM 609 O O . ILE A 1 72 ? -16.658 6.028 5.594 1.00 98.19 72 ILE A O 1
ATOM 613 N N . GLU A 1 73 ? -16.704 4.192 4.289 1.00 98.38 73 GLU A N 1
ATOM 614 C CA . GLU A 1 73 ? -18.040 3.748 4.686 1.00 98.38 73 GLU A CA 1
ATOM 615 C C . GLU A 1 73 ? -18.115 3.487 6.199 1.00 98.38 73 GLU A C 1
ATOM 617 O O . GLU A 1 73 ? -18.948 4.059 6.907 1.00 98.38 73 GLU A O 1
ATOM 622 N N . LYS A 1 74 ? -17.211 2.659 6.736 1.00 98.31 74 LYS A N 1
ATOM 623 C CA . LYS A 1 74 ? -17.275 2.207 8.136 1.00 98.31 74 LYS A CA 1
ATOM 624 C C . LYS A 1 74 ? -16.881 3.284 9.143 1.00 98.31 74 LYS A C 1
ATOM 626 O O . LYS A 1 74 ? -17.376 3.271 10.274 1.00 98.31 74 LYS A O 1
ATOM 631 N N . ALA A 1 75 ? -16.018 4.225 8.764 1.00 97.81 75 ALA A N 1
ATOM 632 C CA . ALA A 1 75 ? -15.712 5.391 9.587 1.00 97.81 75 ALA A CA 1
ATOM 633 C C . ALA A 1 75 ? -16.733 6.530 9.406 1.00 97.81 75 ALA A C 1
ATOM 635 O O . ALA A 1 75 ? -16.686 7.495 10.172 1.00 97.81 75 ALA A O 1
ATOM 636 N N . ASN A 1 76 ? -17.686 6.411 8.471 1.00 97.81 76 ASN A N 1
ATOM 637 C CA . ASN A 1 76 ? -18.651 7.457 8.127 1.00 97.81 76 ASN A CA 1
ATOM 638 C C . ASN A 1 76 ? -17.947 8.779 7.755 1.00 97.81 76 ASN A C 1
ATOM 640 O O . ASN A 1 76 ? -18.226 9.846 8.333 1.00 97.81 76 ASN A O 1
ATOM 644 N N . LEU A 1 77 ? -16.970 8.654 6.854 1.00 97.88 77 LEU A N 1
ATOM 645 C CA . LEU A 1 77 ? -16.306 9.761 6.168 1.00 97.88 77 LEU A CA 1
ATOM 646 C C . LEU A 1 77 ? -17.095 10.119 4.908 1.00 97.88 77 LEU A C 1
ATOM 648 O O . LEU A 1 77 ? -17.846 9.302 4.382 1.00 97.88 77 LEU A O 1
ATOM 652 N N . LYS A 1 78 ? -16.942 11.354 4.441 1.00 96.81 78 LYS A N 1
ATOM 653 C CA . LYS A 1 78 ? -17.713 11.879 3.309 1.00 96.81 78 LYS A CA 1
ATOM 654 C C . LYS A 1 78 ? -17.310 11.237 1.990 1.00 96.81 78 LYS A C 1
ATOM 656 O O . LYS A 1 78 ? -18.171 10.833 1.218 1.00 96.81 78 LYS A O 1
ATOM 661 N N . ASP A 1 79 ? -16.010 11.202 1.723 1.00 96.62 79 ASP A N 1
ATOM 662 C CA . ASP A 1 79 ? -15.460 10.809 0.434 1.00 96.62 79 ASP A CA 1
ATOM 663 C C . ASP A 1 79 ? -13.963 10.470 0.538 1.00 96.62 79 ASP A C 1
ATOM 665 O O . ASP A 1 79 ? -13.350 10.502 1.612 1.00 96.62 79 ASP A O 1
ATOM 669 N N . LEU A 1 80 ? -13.377 10.145 -0.616 1.00 95.69 80 LEU A N 1
ATOM 670 C CA . LEU A 1 80 ? -11.955 9.862 -0.763 1.00 95.69 80 LEU A CA 1
ATOM 671 C C . LEU A 1 80 ? -11.069 11.059 -0.385 1.00 95.69 80 LEU A C 1
ATOM 673 O O . LEU A 1 80 ? -10.008 10.857 0.198 1.00 95.69 80 LEU A O 1
ATOM 677 N N . LYS A 1 81 ? -11.504 12.293 -0.678 1.00 93.94 81 LYS A N 1
ATOM 678 C CA . LYS A 1 81 ? -10.731 13.516 -0.408 1.00 93.94 81 LYS A CA 1
ATOM 679 C C . LYS A 1 81 ? -10.621 13.781 1.091 1.00 93.94 81 LYS A C 1
ATOM 681 O O . LYS A 1 81 ? -9.576 14.219 1.563 1.00 93.94 81 LYS A O 1
ATOM 686 N N . GLU A 1 82 ? -11.688 13.513 1.843 1.00 95.88 82 GLU A N 1
ATOM 687 C CA . GLU A 1 82 ? -11.673 13.611 3.299 1.00 95.88 82 GLU A CA 1
ATOM 688 C C . GLU A 1 82 ? -10.705 12.580 3.892 1.00 95.88 82 GLU A C 1
ATOM 690 O O . GLU A 1 82 ? -9.885 12.951 4.725 1.00 95.88 82 GLU A O 1
ATOM 695 N N . LEU A 1 83 ? -10.723 11.321 3.431 1.00 96.88 83 LEU A N 1
ATOM 696 C CA . LEU A 1 83 ? -9.770 10.306 3.900 1.00 96.88 83 LEU A CA 1
ATOM 697 C C . LEU A 1 83 ? -8.314 10.659 3.547 1.00 96.88 83 LEU A C 1
ATOM 699 O O . LEU A 1 83 ? -7.450 10.589 4.421 1.00 96.88 83 LEU A O 1
ATOM 703 N N . ASP A 1 84 ? -8.052 11.083 2.310 1.00 94.31 84 ASP A N 1
ATOM 704 C CA . ASP A 1 84 ? -6.727 11.520 1.856 1.00 94.31 84 ASP A CA 1
ATOM 705 C C . ASP A 1 84 ? -6.173 12.662 2.724 1.00 94.31 84 ASP A C 1
ATOM 707 O O . ASP A 1 84 ? -5.064 12.574 3.249 1.00 94.31 84 ASP A O 1
ATOM 711 N N . AL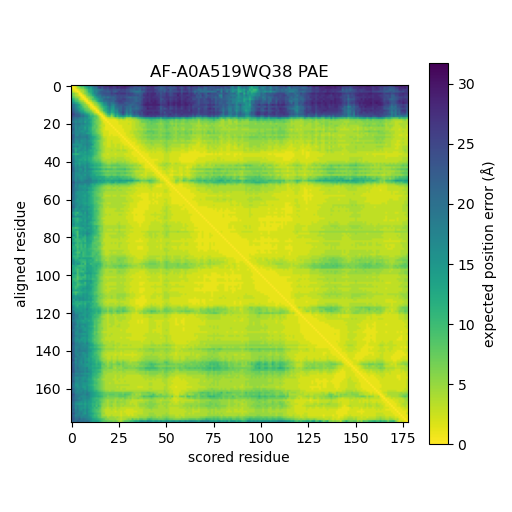A A 1 85 ? -6.983 13.691 2.998 1.00 93.19 85 ALA A N 1
ATOM 712 C CA . ALA A 1 85 ? -6.572 14.803 3.852 1.00 93.19 85 ALA A CA 1
ATOM 713 C C . ALA A 1 85 ? -6.228 14.361 5.288 1.00 93.19 85 ALA A C 1
ATOM 715 O O . ALA A 1 85 ? -5.305 14.911 5.895 1.00 93.19 85 ALA A O 1
ATOM 716 N N . LEU A 1 86 ? -6.948 13.375 5.838 1.00 96.19 86 LEU A N 1
ATOM 717 C CA . LEU A 1 86 ? -6.674 12.826 7.170 1.00 96.19 86 LEU A CA 1
ATOM 718 C C . LEU A 1 86 ? -5.380 12.007 7.201 1.00 96.19 86 LEU A C 1
ATOM 720 O O . LEU A 1 86 ? -4.633 12.102 8.176 1.00 96.19 86 LEU A O 1
ATOM 724 N N . LEU A 1 87 ? -5.100 11.229 6.153 1.00 95.31 87 LEU A N 1
ATOM 725 C CA . LEU A 1 87 ? -3.841 10.494 6.017 1.00 95.31 87 LEU A CA 1
ATOM 726 C C . LEU A 1 87 ? -2.665 11.455 5.822 1.00 95.31 87 LEU A C 1
ATOM 728 O O . LEU A 1 87 ? -1.669 11.346 6.532 1.00 95.31 87 LEU A O 1
ATOM 732 N N . ALA A 1 88 ? -2.806 12.464 4.962 1.00 92.19 88 ALA A N 1
ATOM 733 C CA . ALA A 1 88 ? -1.797 13.505 4.796 1.00 92.19 88 ALA A CA 1
ATOM 734 C C . ALA A 1 88 ? -1.517 14.240 6.117 1.00 92.19 88 ALA A C 1
ATOM 736 O O . ALA A 1 88 ? -0.362 14.501 6.442 1.00 92.19 88 ALA A O 1
ATOM 737 N N . TYR A 1 89 ? -2.544 14.529 6.922 1.00 93.00 89 TYR A N 1
ATOM 738 C CA . TYR A 1 89 ? -2.356 15.090 8.263 1.00 93.00 89 TYR A CA 1
ATOM 739 C C . TYR A 1 89 ? -1.609 14.131 9.204 1.00 93.00 89 TYR A C 1
ATOM 741 O O . TYR A 1 89 ? -0.663 14.545 9.872 1.00 93.00 89 TYR A O 1
ATOM 749 N N . LEU A 1 90 ? -1.987 12.846 9.235 1.00 93.75 90 LEU A N 1
ATOM 750 C CA . LEU A 1 90 ? -1.314 11.823 10.046 1.00 93.75 90 LEU A CA 1
ATOM 751 C C . LEU A 1 90 ? 0.178 11.697 9.701 1.00 93.75 90 LEU A C 1
ATOM 753 O O . LEU A 1 90 ? 0.998 11.524 10.600 1.00 93.75 90 LEU A O 1
ATOM 757 N N . HIS A 1 91 ? 0.517 11.783 8.416 1.00 90.38 91 HIS A N 1
ATOM 758 C CA . HIS A 1 91 ? 1.887 11.681 7.913 1.00 90.38 91 HIS A CA 1
ATOM 759 C C . HIS A 1 91 ? 2.613 13.030 7.840 1.00 90.38 91 HIS A C 1
ATOM 761 O O . HIS A 1 91 ? 3.654 13.135 7.199 1.00 90.38 91 HIS A O 1
ATOM 767 N N . CYS A 1 92 ? 2.079 14.066 8.493 1.00 89.38 92 CYS A N 1
ATOM 768 C CA . CYS A 1 92 ? 2.653 15.413 8.523 1.00 89.38 92 CYS A CA 1
ATOM 769 C C . CYS A 1 92 ? 2.780 16.101 7.148 1.00 89.38 92 CYS A C 1
ATOM 771 O O . CYS A 1 92 ? 3.436 17.130 7.055 1.00 89.38 92 CYS A O 1
ATOM 773 N N . GLY A 1 93 ? 2.135 15.591 6.096 1.00 85.94 93 GLY A N 1
ATOM 774 C CA . GLY A 1 93 ? 2.030 16.243 4.784 1.00 85.94 93 GLY A CA 1
ATOM 775 C C . GLY A 1 93 ? 0.986 17.367 4.739 1.00 85.94 93 GLY A C 1
ATOM 776 O O . GLY A 1 93 ? 0.974 18.177 3.815 1.00 85.94 93 GLY A O 1
ATOM 777 N N . ARG A 1 94 ? 0.110 17.457 5.748 1.00 86.06 94 ARG A N 1
ATOM 778 C CA . ARG A 1 94 ? -0.792 18.596 5.972 1.00 86.06 94 ARG A CA 1
ATOM 779 C C . ARG A 1 94 ? -0.729 19.071 7.416 1.00 86.06 94 ARG A C 1
ATOM 781 O O . ARG A 1 94 ? -0.609 18.276 8.343 1.00 86.06 94 ARG A O 1
ATOM 788 N N . ARG A 1 95 ? -0.884 20.384 7.601 1.00 81.44 95 ARG A N 1
ATOM 789 C CA . ARG A 1 95 ? -0.856 21.029 8.923 1.00 81.44 95 ARG A CA 1
ATOM 790 C C . ARG A 1 95 ? -2.154 20.855 9.712 1.00 81.44 95 ARG A C 1
ATOM 792 O O . ARG A 1 95 ? -2.122 20.832 10.937 1.00 81.44 95 ARG A O 1
ATOM 799 N N . GLU A 1 96 ? -3.285 20.764 9.020 1.00 86.69 96 GLU A N 1
ATOM 800 C CA . GLU A 1 96 ? -4.611 20.780 9.636 1.00 86.69 96 GLU A CA 1
ATOM 801 C C . GLU A 1 96 ? -5.520 19.700 9.047 1.00 86.69 96 GLU A C 1
ATOM 803 O O . GLU A 1 96 ? -5.389 19.308 7.886 1.00 86.69 96 GLU A O 1
ATOM 808 N N . ALA A 1 97 ? -6.471 19.259 9.868 1.00 91.25 97 ALA A N 1
ATOM 809 C CA . ALA A 1 97 ? -7.519 18.315 9.514 1.00 91.25 97 ALA A CA 1
ATOM 810 C C . ALA A 1 97 ? -8.831 18.684 10.219 1.00 91.25 97 ALA A C 1
ATOM 812 O O . ALA A 1 97 ? -8.829 19.250 11.320 1.00 91.25 97 ALA A O 1
ATOM 813 N N . ASP A 1 98 ? -9.968 18.309 9.624 1.00 94.06 98 ASP A N 1
ATOM 814 C CA . ASP A 1 98 ? -11.258 18.434 10.300 1.00 94.06 98 ASP A CA 1
ATOM 815 C C . ASP A 1 98 ? -11.289 17.533 11.543 1.00 94.06 98 ASP A C 1
ATOM 817 O O . ASP A 1 98 ? -11.169 16.307 11.473 1.00 94.06 98 ASP A O 1
ATOM 821 N N . ARG A 1 99 ? -11.477 18.148 12.715 1.00 94.12 99 ARG A N 1
ATOM 822 C CA . ARG A 1 99 ? -11.434 17.436 13.998 1.00 94.12 99 ARG A CA 1
ATOM 823 C C . ARG A 1 99 ? -12.507 16.351 14.106 1.00 94.12 99 ARG A C 1
ATOM 825 O O . ARG A 1 99 ? -12.260 15.328 14.744 1.00 94.12 99 ARG A O 1
ATOM 832 N N . ARG A 1 100 ? -13.707 16.563 13.557 1.00 95.94 100 ARG A N 1
ATOM 833 C CA . ARG A 1 100 ? -14.801 15.583 13.668 1.00 95.94 100 ARG A CA 1
ATOM 834 C C . ARG A 1 100 ? -14.495 14.363 12.803 1.00 95.94 100 ARG A C 1
ATOM 836 O O . ARG A 1 100 ? -14.626 13.243 13.295 1.00 95.94 100 ARG A O 1
ATOM 843 N N . ALA A 1 101 ? -14.049 14.578 11.570 1.00 96.00 101 ALA A N 1
ATOM 844 C CA . ALA A 1 101 ? -13.615 13.527 10.658 1.00 96.00 101 ALA A CA 1
ATOM 845 C C . ALA A 1 101 ? -12.426 12.743 11.239 1.00 96.00 101 ALA A C 1
ATOM 847 O O . ALA A 1 101 ? -12.476 11.515 11.310 1.00 96.00 101 ALA A O 1
ATOM 848 N N . TRP A 1 102 ? -11.430 13.437 11.798 1.00 97.25 102 TRP A N 1
ATOM 849 C CA . TRP A 1 102 ? -10.288 12.813 12.474 1.00 97.25 102 TRP A CA 1
ATOM 850 C C . TRP A 1 102 ? -10.697 11.881 13.619 1.00 97.25 102 TRP A C 1
ATOM 852 O O . TRP A 1 102 ? -10.237 10.741 13.705 1.00 97.25 102 TRP A O 1
ATOM 862 N N . LEU A 1 103 ? -11.598 12.337 14.495 1.00 97.69 103 LEU A N 1
ATOM 863 C CA . LEU A 1 103 ? -12.082 11.527 15.614 1.00 97.69 103 LEU A CA 1
ATOM 864 C C . LEU A 1 103 ? -12.846 10.287 15.138 1.00 97.69 103 LEU A C 1
ATOM 866 O O . LEU A 1 103 ? -12.673 9.212 15.716 1.00 97.69 103 LEU A O 1
ATOM 870 N N . LYS A 1 104 ? -13.669 10.411 14.087 1.00 97.75 104 LYS A N 1
ATOM 871 C CA . LYS A 1 104 ? -14.365 9.270 13.475 1.00 97.75 104 LYS A CA 1
ATOM 872 C C . LYS A 1 104 ? -13.371 8.248 12.916 1.00 97.75 104 LYS A C 1
ATOM 874 O O . LYS A 1 104 ? -13.454 7.072 13.278 1.00 97.75 104 LYS A O 1
ATOM 879 N N . PHE A 1 105 ? -12.419 8.716 12.109 1.00 98.06 105 PHE A N 1
ATOM 880 C CA . PHE A 1 105 ? -11.377 7.905 11.483 1.00 98.06 105 PHE A CA 1
ATOM 881 C C . PHE A 1 105 ? -10.539 7.156 12.523 1.00 98.06 105 PHE A C 1
ATOM 883 O O . PHE A 1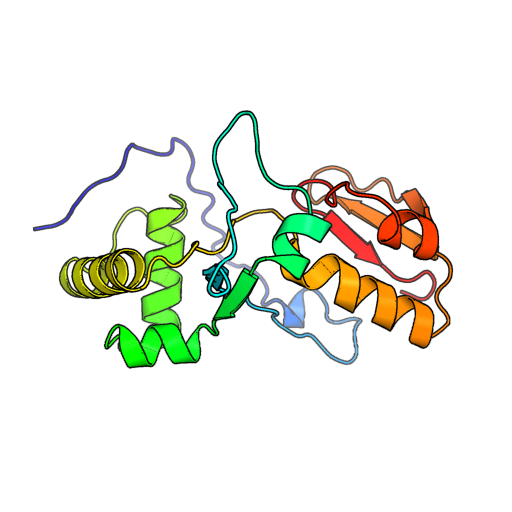 105 ? -10.517 5.925 12.532 1.00 98.06 105 PHE A O 1
ATOM 890 N N . MET A 1 106 ? -9.938 7.868 13.480 1.00 97.75 106 MET A N 1
ATOM 891 C CA . MET A 1 106 ? -9.076 7.245 14.490 1.00 97.75 106 MET A CA 1
ATOM 892 C C . MET A 1 106 ? -9.837 6.305 15.425 1.00 97.75 106 MET A C 1
ATOM 894 O O . MET A 1 106 ? -9.277 5.307 15.884 1.00 97.75 106 MET A O 1
ATOM 898 N N . ARG A 1 107 ? -11.116 6.583 15.710 1.00 97.94 107 ARG A N 1
ATOM 899 C CA . ARG A 1 107 ? -11.968 5.660 16.470 1.00 97.94 107 ARG A CA 1
ATOM 900 C C . ARG A 1 107 ? -12.177 4.356 15.706 1.00 97.94 107 ARG A C 1
ATOM 902 O O . ARG A 1 107 ? -12.075 3.296 16.320 1.00 97.94 107 ARG A O 1
ATOM 909 N N . TYR A 1 108 ? -12.450 4.424 14.403 1.00 98.06 108 TYR A N 1
ATOM 910 C CA . TYR A 1 108 ? -12.598 3.233 13.569 1.00 98.06 108 TYR A CA 1
ATOM 911 C C . TYR A 1 108 ? -11.287 2.447 13.479 1.00 98.06 108 TYR A C 1
ATOM 913 O O . TYR A 1 108 ? -11.279 1.266 13.814 1.00 98.06 108 TYR A O 1
ATOM 921 N N . VAL A 1 109 ? -10.171 3.109 13.154 1.00 97.50 109 VAL A N 1
ATOM 922 C CA . VAL A 1 109 ? -8.840 2.482 13.080 1.00 97.50 109 VAL A CA 1
ATOM 923 C C . VAL A 1 109 ? -8.502 1.731 14.370 1.00 97.50 109 VAL A C 1
ATOM 925 O O . VAL A 1 109 ? -8.140 0.557 14.321 1.00 97.50 109 VAL A O 1
ATOM 928 N N . LYS A 1 110 ? -8.682 2.366 15.537 1.00 96.69 110 LYS A N 1
ATOM 929 C CA . LYS A 1 110 ? -8.401 1.740 16.840 1.00 96.69 110 LYS A CA 1
ATOM 930 C C . LYS A 1 110 ? -9.346 0.581 17.146 1.00 96.69 110 LYS A C 1
ATOM 932 O O . LYS A 1 110 ? -8.885 -0.483 17.550 1.00 96.69 110 LYS A O 1
ATOM 937 N N . LYS A 1 111 ? -10.657 0.771 16.954 1.00 96.81 111 LYS A N 1
ATOM 938 C CA . LYS A 1 111 ? -11.674 -0.258 17.230 1.00 96.81 111 LYS A CA 1
ATOM 939 C C . LYS A 1 111 ? -11.464 -1.496 16.356 1.00 96.81 111 LYS A C 1
ATOM 941 O O . LYS A 1 111 ? -11.553 -2.614 16.852 1.00 96.81 111 LYS A O 1
ATOM 946 N N . SER A 1 112 ? -11.165 -1.286 15.079 1.00 96.00 112 SER A N 1
ATOM 947 C CA . SER A 1 112 ? -10.974 -2.344 14.086 1.00 96.00 112 SER A CA 1
ATOM 948 C C . SER A 1 112 ? -9.542 -2.882 14.039 1.00 96.00 112 SER A C 1
ATOM 950 O O . SER A 1 112 ? -9.275 -3.809 13.277 1.00 96.00 112 SER A O 1
ATOM 952 N N . LYS A 1 113 ? -8.637 -2.328 14.864 1.00 95.25 113 LYS A N 1
ATOM 953 C CA . LYS A 1 113 ? -7.208 -2.674 14.931 1.00 95.25 113 LYS A CA 1
ATOM 954 C C . LYS A 1 113 ? -6.531 -2.629 13.555 1.00 95.25 113 LYS A C 1
ATOM 956 O O . LYS A 1 113 ? -5.763 -3.524 13.210 1.00 95.25 113 LYS A O 1
ATOM 961 N N . LEU A 1 114 ? -6.850 -1.603 12.766 1.00 97.00 114 LEU A N 1
ATOM 962 C CA . LEU A 1 114 ? -6.267 -1.422 11.440 1.00 97.00 114 LEU A CA 1
ATOM 963 C C . LEU A 1 114 ? -4.837 -0.896 11.548 1.00 97.00 114 LEU A C 1
ATOM 965 O O . LEU A 1 114 ? -4.540 -0.017 12.358 1.00 97.00 114 LEU A O 1
ATOM 969 N N . ILE A 1 115 ? -3.975 -1.412 10.684 1.00 96.00 115 ILE A N 1
ATOM 970 C CA . ILE A 1 115 ? -2.668 -0.842 10.381 1.00 96.00 115 ILE A CA 1
ATOM 971 C C . ILE A 1 115 ? -2.880 0.149 9.238 1.00 96.00 115 ILE A C 1
ATOM 973 O O . ILE A 1 115 ? -3.473 -0.185 8.209 1.00 96.00 115 ILE A O 1
ATOM 977 N N . ILE A 1 116 ? -2.446 1.383 9.460 1.00 95.44 116 ILE A N 1
ATOM 978 C CA . ILE A 1 116 ? -2.620 2.490 8.521 1.00 95.44 116 ILE A CA 1
ATOM 979 C C . ILE A 1 116 ? -1.584 2.359 7.387 1.00 95.44 116 ILE A C 1
ATOM 981 O O . ILE A 1 116 ? -0.471 1.900 7.667 1.00 95.44 116 ILE A O 1
ATOM 985 N N . PRO A 1 117 ? -1.925 2.738 6.138 1.00 93.25 117 PRO A N 1
ATOM 986 C CA . PRO A 1 117 ? -0.967 2.851 5.042 1.00 93.25 117 PRO A CA 1
ATOM 987 C C . PRO A 1 117 ? 0.314 3.591 5.435 1.00 93.25 117 PRO A C 1
ATOM 989 O O . PRO A 1 117 ? 0.271 4.533 6.227 1.00 93.25 117 PRO A O 1
ATOM 992 N N . GLN A 1 118 ? 1.454 3.153 4.901 1.00 86.00 118 GLN A N 1
ATOM 993 C CA . GLN A 1 118 ? 2.732 3.847 5.077 1.00 86.00 118 GLN A CA 1
ATOM 994 C C . GLN A 1 118 ? 2.965 4.816 3.911 1.00 86.00 118 GLN A C 1
ATOM 996 O O . GLN A 1 118 ? 2.418 4.622 2.826 1.00 86.00 118 GLN A O 1
ATOM 1001 N N . VAL A 1 119 ? 3.767 5.853 4.150 1.00 85.00 119 VAL A N 1
ATOM 1002 C CA . VAL A 1 119 ? 4.259 6.758 3.101 1.00 85.00 119 VAL A CA 1
ATOM 1003 C C . VAL A 1 119 ? 5.602 6.269 2.581 1.00 85.00 119 VAL A C 1
ATOM 1005 O O . VAL A 1 119 ? 6.282 5.507 3.268 1.00 85.00 119 VAL A O 1
ATOM 1008 N N . ASP A 1 120 ? 5.955 6.718 1.380 1.00 84.75 120 ASP A N 1
ATOM 1009 C CA . ASP A 1 120 ? 7.246 6.522 0.710 1.00 84.75 120 ASP A CA 1
ATOM 1010 C C . ASP A 1 120 ? 7.597 5.071 0.332 1.00 84.75 120 ASP A C 1
ATOM 1012 O O . ASP A 1 120 ? 8.391 4.858 -0.574 1.00 84.75 120 ASP A O 1
ATOM 1016 N N . ASP A 1 121 ? 6.984 4.056 0.938 1.00 87.56 121 ASP A N 1
ATOM 1017 C CA . ASP A 1 121 ? 7.255 2.648 0.643 1.00 87.56 121 ASP A CA 1
ATOM 1018 C C . ASP A 1 121 ? 6.223 2.030 -0.312 1.00 87.56 121 ASP A C 1
ATOM 1020 O O . ASP A 1 121 ? 5.012 2.242 -0.189 1.00 87.56 121 ASP A O 1
ATOM 1024 N N . TYR A 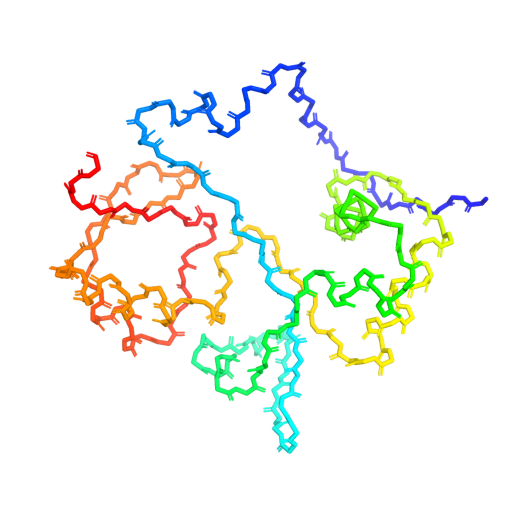1 122 ? 6.691 1.152 -1.210 1.00 91.12 122 TYR A N 1
ATOM 1025 C CA . TYR A 1 122 ? 5.787 0.265 -1.944 1.00 91.12 122 TYR A CA 1
ATOM 1026 C C . TYR A 1 122 ? 5.078 -0.677 -0.950 1.00 91.12 122 TYR A C 1
ATOM 1028 O O . TYR A 1 122 ? 5.756 -1.304 -0.121 1.00 91.12 122 TYR A O 1
ATOM 1036 N N . PRO A 1 123 ? 3.740 -0.839 -1.011 1.00 92.38 123 PRO A N 1
ATOM 1037 C CA . PRO A 1 123 ? 3.005 -1.607 -0.012 1.00 92.38 123 PRO A CA 1
ATOM 1038 C C . PRO A 1 123 ? 3.512 -3.050 0.056 1.00 92.38 123 PRO A C 1
ATOM 1040 O O . PRO A 1 123 ? 3.362 -3.815 -0.894 1.00 92.38 123 PRO A O 1
ATOM 1043 N N . SER A 1 124 ? 4.088 -3.462 1.191 1.00 92.94 124 SER A N 1
ATOM 1044 C CA . SER A 1 124 ? 4.730 -4.785 1.285 1.00 92.94 124 SER A CA 1
ATOM 1045 C C . SER A 1 124 ? 3.763 -5.947 1.034 1.00 92.94 124 SER A C 1
ATOM 1047 O O . SER A 1 124 ? 4.182 -6.988 0.542 1.00 92.94 124 SER A O 1
ATOM 1049 N N . VAL A 1 125 ? 2.472 -5.757 1.329 1.00 94.50 125 VAL A N 1
ATOM 1050 C CA . VAL A 1 125 ? 1.410 -6.736 1.038 1.00 94.50 125 VAL A CA 1
ATOM 1051 C C . VAL A 1 125 ? 1.185 -6.939 -0.469 1.00 94.50 125 VAL A C 1
ATOM 1053 O O . VAL A 1 125 ? 0.637 -7.957 -0.869 1.00 94.50 125 VAL A O 1
ATOM 1056 N N . LEU A 1 126 ? 1.585 -5.979 -1.306 1.00 94.12 126 LEU A N 1
ATOM 1057 C CA . LEU A 1 126 ? 1.408 -6.028 -2.758 1.00 94.12 126 LEU A CA 1
ATOM 1058 C C . LEU A 1 126 ? 2.665 -6.500 -3.495 1.00 94.12 126 LEU A C 1
ATOM 1060 O O . LEU A 1 126 ? 2.557 -6.873 -4.652 1.00 94.12 126 LEU A O 1
ATOM 1064 N N . LEU A 1 127 ? 3.837 -6.537 -2.848 1.00 94.75 127 LEU A N 1
ATOM 1065 C CA . LEU A 1 127 ? 5.097 -6.897 -3.515 1.00 94.75 127 LEU A CA 1
ATOM 1066 C C . LEU A 1 127 ? 5.054 -8.279 -4.171 1.00 94.75 127 LEU A C 1
ATOM 1068 O O . LEU A 1 127 ? 5.383 -8.395 -5.346 1.00 94.75 127 LEU A O 1
ATOM 1072 N N . ASN A 1 128 ? 4.633 -9.310 -3.434 1.00 94.81 128 ASN A N 1
ATOM 1073 C CA . ASN A 1 128 ? 4.585 -10.670 -3.976 1.00 94.81 128 ASN A CA 1
ATOM 1074 C C . ASN A 1 128 ? 3.586 -10.772 -5.147 1.00 94.81 128 ASN A C 1
ATOM 1076 O O . ASN A 1 128 ? 4.027 -11.166 -6.222 1.00 94.81 128 ASN A O 1
ATOM 1080 N N . PRO A 1 129 ? 2.320 -10.309 -5.019 1.00 94.75 129 PRO A N 1
ATOM 1081 C CA . PRO A 1 129 ? 1.400 -10.238 -6.157 1.00 94.75 129 PRO A CA 1
ATOM 1082 C C . PRO A 1 129 ? 1.958 -9.496 -7.377 1.00 94.75 129 PRO A C 1
ATOM 1084 O O . PRO A 1 129 ? 1.759 -9.934 -8.506 1.00 94.75 129 PRO A O 1
ATOM 1087 N N . THR A 1 130 ? 2.667 -8.384 -7.165 1.00 94.94 130 THR A N 1
ATOM 1088 C CA . THR A 1 130 ? 3.282 -7.610 -8.250 1.00 94.94 130 THR A CA 1
ATOM 1089 C C . THR A 1 130 ? 4.384 -8.400 -8.952 1.00 94.94 130 THR A C 1
ATOM 1091 O O . THR A 1 130 ? 4.433 -8.419 -10.179 1.00 94.94 130 THR A O 1
ATOM 1094 N N . PHE A 1 131 ? 5.258 -9.077 -8.205 1.00 96.06 131 PHE A N 1
ATOM 1095 C CA . PHE A 1 131 ? 6.319 -9.900 -8.790 1.00 96.06 131 PHE A CA 1
ATOM 1096 C C . PHE A 1 131 ? 5.770 -11.137 -9.505 1.00 96.06 131 PHE A C 1
ATOM 1098 O O . PHE A 1 131 ? 6.221 -11.437 -10.608 1.00 96.06 131 PHE A O 1
ATOM 1105 N N . ASP A 1 132 ? 4.765 -11.802 -8.934 1.00 96.56 132 ASP A N 1
ATOM 1106 C CA . ASP A 1 132 ? 4.076 -12.922 -9.582 1.00 96.56 132 ASP A CA 1
ATOM 1107 C C . ASP A 1 132 ? 3.450 -12.487 -10.916 1.00 96.56 132 ASP A C 1
ATOM 1109 O O . ASP A 1 132 ? 3.593 -13.176 -11.929 1.00 96.56 132 ASP A O 1
ATOM 1113 N N . LEU A 1 133 ? 2.817 -11.306 -10.949 1.00 96.56 133 LEU A N 1
ATOM 1114 C CA . LEU A 1 133 ? 2.258 -10.739 -12.175 1.00 96.56 133 LEU A CA 1
ATOM 1115 C C . LEU A 1 133 ? 3.349 -10.457 -13.216 1.00 96.56 133 LEU A C 1
ATOM 1117 O O . LEU A 1 133 ? 3.207 -10.871 -14.364 1.00 96.56 133 LEU A O 1
ATOM 1121 N N . LEU A 1 134 ? 4.451 -9.811 -12.829 1.00 96.75 134 LEU A N 1
ATOM 1122 C CA . LEU A 1 134 ? 5.573 -9.530 -13.734 1.00 96.75 134 LEU A CA 1
ATOM 1123 C C . LEU A 1 134 ? 6.162 -10.814 -14.338 1.00 96.75 134 LEU A C 1
ATOM 1125 O O . LEU A 1 134 ? 6.401 -10.865 -15.544 1.00 96.75 134 LEU A O 1
ATOM 1129 N N . ILE A 1 135 ? 6.321 -11.870 -13.533 1.00 97.06 135 ILE A N 1
ATOM 1130 C CA . ILE A 1 135 ? 6.759 -13.189 -14.011 1.00 97.06 135 ILE A CA 1
ATOM 1131 C C . ILE A 1 135 ? 5.744 -13.764 -15.004 1.00 97.06 135 ILE A C 1
ATOM 1133 O O . ILE A 1 135 ? 6.137 -14.263 -16.058 1.00 97.06 135 ILE A O 1
ATOM 1137 N N . SER A 1 136 ? 4.443 -13.668 -14.706 1.00 97.62 136 SER A N 1
ATOM 1138 C CA . SER A 1 136 ? 3.384 -14.172 -15.593 1.00 97.62 136 SER A CA 1
ATOM 1139 C C . SER A 1 136 ? 3.318 -13.443 -16.941 1.00 97.62 136 SER A C 1
ATOM 1141 O O . SER A 1 136 ? 2.934 -14.045 -17.941 1.00 97.62 136 SER A O 1
ATOM 1143 N N . LEU A 1 137 ? 3.747 -12.177 -16.980 1.00 96.94 137 LEU A N 1
ATOM 1144 C CA . LEU A 1 137 ? 3.887 -11.375 -18.198 1.00 96.94 137 LEU A CA 1
ATOM 1145 C C . LEU A 1 137 ? 5.192 -11.667 -18.964 1.00 96.94 137 LEU A C 1
ATOM 1147 O O . LEU A 1 137 ? 5.396 -11.135 -20.050 1.00 96.94 137 LEU A O 1
ATOM 1151 N N . GLY A 1 138 ? 6.069 -12.525 -18.432 1.00 97.31 138 GLY A N 1
ATOM 1152 C CA . GLY A 1 138 ? 7.323 -12.931 -19.073 1.00 97.31 138 GLY A CA 1
ATOM 1153 C C . GLY A 1 138 ? 8.548 -12.104 -18.673 1.00 97.31 138 GLY A C 1
ATOM 1154 O O . GLY A 1 138 ? 9.6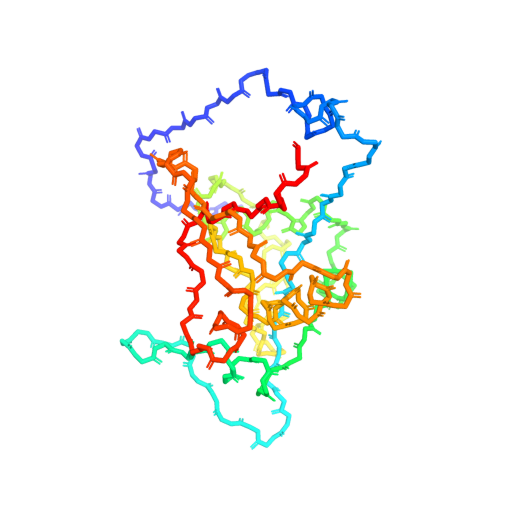42 -12.350 -19.188 1.00 97.31 138 GLY A O 1
ATOM 1155 N N . TYR A 1 139 ? 8.418 -11.163 -17.734 1.00 97.69 139 TYR A N 1
ATOM 1156 C CA . TYR A 1 139 ? 9.549 -10.360 -17.275 1.00 97.69 139 TYR A CA 1
ATOM 1157 C C . TYR A 1 139 ? 10.405 -11.134 -16.267 1.00 97.69 139 TYR A C 1
ATOM 1159 O O . TYR A 1 139 ? 10.002 -11.400 -15.135 1.00 97.69 139 TYR A O 1
ATOM 1167 N N . GLN A 1 140 ? 11.636 -11.462 -16.667 1.00 96.50 140 GLN A N 1
ATOM 1168 C CA . GLN A 1 140 ? 12.634 -12.065 -15.773 1.00 96.50 140 GLN A CA 1
ATOM 1169 C C . GLN A 1 140 ? 13.371 -11.023 -14.929 1.00 96.50 140 GLN A C 1
ATOM 1171 O O . GLN A 1 140 ? 13.773 -11.311 -13.801 1.00 96.50 140 GLN A O 1
ATOM 1176 N N . ASN A 1 141 ? 13.550 -9.818 -15.474 1.00 97.19 141 ASN A N 1
ATOM 1177 C CA . ASN A 1 141 ? 14.261 -8.720 -14.834 1.00 97.19 141 ASN A CA 1
ATOM 1178 C C . ASN A 1 141 ? 13.424 -7.443 -14.870 1.00 97.19 141 ASN A C 1
ATOM 1180 O O . ASN A 1 141 ? 12.715 -7.190 -15.842 1.00 97.19 141 ASN A O 1
ATOM 1184 N N . ILE A 1 142 ? 13.574 -6.633 -13.828 1.00 97.19 142 ILE A N 1
ATOM 1185 C CA . ILE A 1 142 ? 13.082 -5.256 -13.746 1.00 97.19 142 ILE A CA 1
ATOM 1186 C C . ILE A 1 142 ? 14.245 -4.312 -13.471 1.00 97.19 142 ILE A C 1
ATOM 1188 O O . ILE A 1 142 ? 15.282 -4.722 -12.945 1.00 97.19 142 ILE A O 1
ATOM 1192 N N . LEU A 1 143 ? 14.054 -3.042 -13.792 1.00 97.19 143 LEU A N 1
ATOM 1193 C CA . LEU A 1 143 ? 14.961 -1.965 -13.431 1.00 97.19 143 LEU A CA 1
ATOM 1194 C C . LEU A 1 143 ? 14.414 -1.290 -1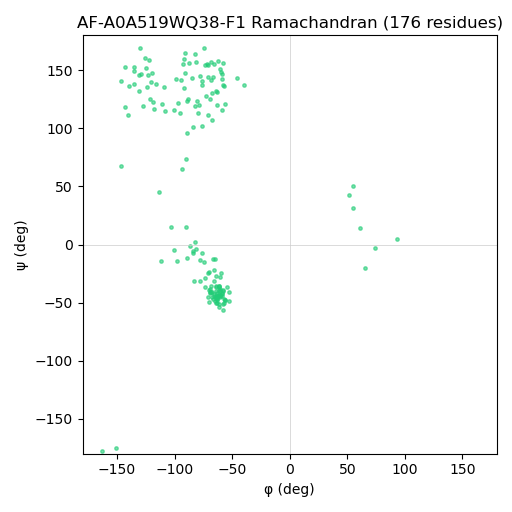2.173 1.00 97.19 143 LEU A C 1
ATOM 1196 O O . LEU A 1 143 ? 13.268 -0.839 -12.141 1.00 97.19 143 LEU A O 1
ATOM 1200 N N . LEU A 1 144 ? 15.227 -1.266 -11.118 1.00 95.75 144 LEU A N 1
ATOM 1201 C CA . LEU A 1 144 ? 14.905 -0.606 -9.859 1.00 95.75 144 LEU A CA 1
ATOM 1202 C C . LEU A 1 144 ? 15.758 0.641 -9.675 1.00 95.75 144 LEU A C 1
ATOM 1204 O O . LEU A 1 144 ? 16.974 0.596 -9.841 1.00 95.75 144 LEU A O 1
ATOM 1208 N N . TYR A 1 145 ? 15.112 1.716 -9.250 1.00 94.50 145 TYR A N 1
ATOM 1209 C CA . TYR A 1 145 ? 15.745 2.970 -8.851 1.00 94.50 145 TYR A CA 1
ATOM 1210 C C . TYR A 1 145 ? 14.869 3.661 -7.802 1.00 94.50 145 TYR A C 1
ATOM 1212 O O . TYR A 1 145 ? 13.878 3.084 -7.339 1.00 94.50 145 TYR A O 1
ATOM 1220 N N . THR A 1 146 ? 15.228 4.869 -7.376 1.00 93.12 146 THR A N 1
ATOM 1221 C CA . THR A 1 146 ? 14.463 5.600 -6.356 1.00 93.12 146 THR A CA 1
ATOM 1222 C C . THR A 1 146 ? 14.164 7.023 -6.801 1.00 93.12 146 THR A C 1
ATOM 1224 O O . THR A 1 146 ? 14.720 7.518 -7.772 1.00 93.12 146 THR A O 1
ATOM 1227 N N . ALA A 1 147 ? 13.294 7.723 -6.076 1.00 84.00 147 ALA A N 1
ATOM 1228 C CA . ALA A 1 147 ? 13.040 9.138 -6.349 1.00 84.00 147 ALA A CA 1
ATOM 1229 C C . ALA A 1 147 ? 14.238 10.073 -6.074 1.00 84.00 147 ALA A C 1
ATOM 1231 O O . ALA A 1 147 ? 14.172 11.239 -6.454 1.00 84.00 147 ALA A O 1
ATOM 1232 N N . ILE A 1 148 ? 15.283 9.592 -5.391 1.00 87.00 148 ILE A N 1
ATOM 1233 C CA . ILE A 1 148 ? 16.475 10.375 -5.016 1.00 87.00 148 ILE A CA 1
ATOM 1234 C C . ILE A 1 148 ? 17.748 9.938 -5.751 1.00 87.00 148 ILE A C 1
ATOM 1236 O O . ILE A 1 148 ? 18.744 10.653 -5.708 1.00 87.00 148 ILE A O 1
ATOM 1240 N N . ASP A 1 149 ? 17.719 8.771 -6.391 1.00 89.31 149 ASP A N 1
ATOM 1241 C CA . ASP A 1 149 ? 18.824 8.198 -7.151 1.00 89.31 149 ASP A CA 1
ATOM 1242 C C . ASP A 1 149 ? 18.254 7.548 -8.411 1.00 89.31 149 ASP A C 1
ATOM 1244 O O . ASP A 1 149 ? 17.534 6.545 -8.331 1.00 89.31 149 ASP A O 1
ATOM 1248 N N . ASP A 1 150 ? 18.574 8.151 -9.555 1.00 90.31 150 ASP A N 1
ATOM 1249 C CA . ASP A 1 150 ? 18.120 7.732 -10.879 1.00 90.31 150 ASP A CA 1
ATOM 1250 C C . ASP A 1 150 ? 18.964 6.586 -11.466 1.00 90.31 150 ASP A C 1
ATOM 1252 O O . ASP A 1 150 ? 18.710 6.143 -12.587 1.00 90.31 150 ASP A O 1
ATOM 1256 N N . ASN A 1 151 ? 19.958 6.072 -10.731 1.00 94.00 151 ASN A N 1
ATOM 1257 C CA . ASN A 1 151 ? 20.738 4.924 -11.172 1.00 94.00 151 ASN A CA 1
ATOM 1258 C C . ASN A 1 151 ? 19.879 3.649 -11.208 1.00 94.00 151 ASN A C 1
ATOM 1260 O O . ASN A 1 151 ? 19.539 3.061 -10.177 1.00 94.00 151 ASN A O 1
ATOM 1264 N N . GLN A 1 152 ? 19.546 3.209 -12.420 1.00 94.88 152 GLN A N 1
ATOM 1265 C CA . GLN A 1 152 ? 18.728 2.029 -12.65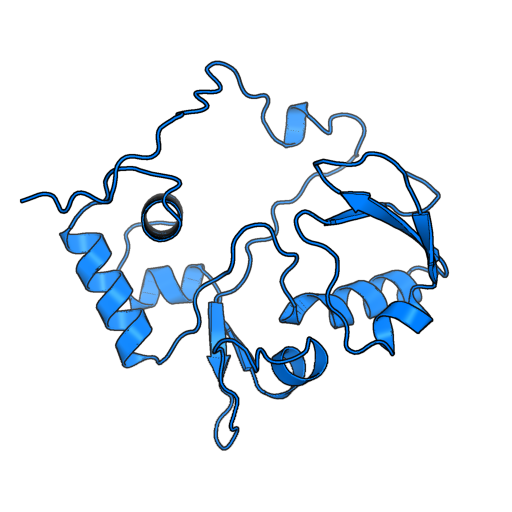8 1.00 94.88 152 GLN A CA 1
ATOM 1266 C C . GLN A 1 152 ? 19.550 0.749 -12.508 1.00 94.88 152 GLN A C 1
ATOM 1268 O O . GLN A 1 152 ? 20.500 0.499 -13.249 1.00 94.88 152 GLN A O 1
ATOM 1273 N N . VAL A 1 153 ? 19.148 -0.103 -11.568 1.00 95.50 153 VAL A N 1
ATOM 1274 C CA . VAL A 1 153 ? 19.800 -1.387 -11.314 1.00 95.50 153 VAL A CA 1
ATOM 1275 C C . VAL A 1 153 ? 18.882 -2.522 -11.736 1.00 95.50 153 VAL A C 1
ATOM 1277 O O . VAL A 1 153 ? 17.787 -2.683 -11.194 1.00 95.50 153 VAL A O 1
ATOM 1280 N N . ALA A 1 154 ? 19.355 -3.349 -12.668 1.00 96.69 154 ALA A N 1
ATOM 1281 C CA . ALA A 1 154 ? 18.663 -4.570 -13.053 1.00 96.69 154 ALA A CA 1
ATOM 1282 C C . ALA A 1 154 ? 18.591 -5.550 -11.872 1.00 96.69 154 ALA A C 1
ATOM 1284 O O . ALA A 1 154 ? 19.586 -5.808 -11.188 1.00 96.69 154 ALA A O 1
ATOM 1285 N N . ARG A 1 155 ? 17.403 -6.100 -11.629 1.00 96.81 155 ARG A N 1
ATOM 1286 C CA . ARG A 1 155 ? 17.151 -7.108 -10.598 1.00 96.81 155 ARG A CA 1
ATOM 1287 C C . ARG A 1 155 ? 16.289 -8.225 -11.150 1.00 96.81 155 ARG A C 1
ATOM 1289 O O . ARG A 1 155 ? 15.296 -7.966 -11.827 1.00 96.81 155 ARG A O 1
ATOM 1296 N N . ASN A 1 156 ? 16.641 -9.455 -10.794 1.00 97.12 156 ASN A N 1
ATOM 1297 C CA . ASN A 1 156 ? 15.848 -10.619 -11.142 1.00 97.12 156 ASN A CA 1
ATOM 1298 C C . ASN A 1 156 ? 14.560 -10.661 -10.303 1.00 97.12 156 ASN A C 1
ATOM 1300 O O . ASN A 1 156 ? 14.600 -10.584 -9.074 1.00 97.12 156 ASN A O 1
ATOM 1304 N N . VAL A 1 157 ? 13.411 -10.800 -10.963 1.00 96.75 157 VAL A N 1
ATOM 1305 C CA . VAL A 1 157 ? 12.096 -10.765 -10.302 1.00 96.75 157 VAL A CA 1
ATOM 1306 C C . VAL A 1 157 ? 11.882 -11.990 -9.407 1.00 96.75 157 VAL A C 1
ATOM 1308 O O . VAL A 1 157 ? 11.325 -11.867 -8.318 1.00 96.75 157 VAL A O 1
ATOM 1311 N N . THR A 1 158 ? 12.385 -13.161 -9.813 1.00 96.44 158 THR A N 1
ATOM 1312 C CA . THR A 1 158 ? 12.268 -14.399 -9.021 1.00 96.44 158 THR A CA 1
ATOM 1313 C C . THR A 1 158 ? 13.087 -14.304 -7.733 1.00 96.44 158 THR A C 1
ATOM 1315 O O . THR A 1 158 ? 12.614 -14.687 -6.664 1.00 96.44 158 THR A O 1
ATOM 1318 N N . GLU A 1 159 ? 14.291 -13.734 -7.795 1.00 96.31 159 GLU A N 1
ATOM 1319 C CA . GLU A 1 159 ? 15.112 -13.493 -6.602 1.00 96.31 159 GLU A CA 1
ATOM 1320 C C . GLU A 1 159 ? 14.439 -12.510 -5.632 1.00 96.31 159 GLU A C 1
ATOM 1322 O O . GLU A 1 159 ? 14.417 -12.749 -4.422 1.00 96.31 159 GLU A O 1
ATOM 1327 N N . LEU A 1 160 ? 13.834 -11.433 -6.147 1.00 95.38 160 LEU A N 1
ATOM 1328 C CA . LEU A 1 160 ? 13.074 -10.473 -5.336 1.00 95.38 160 LEU A CA 1
ATOM 1329 C C . LEU A 1 160 ? 11.832 -11.104 -4.689 1.00 95.38 160 LEU A C 1
ATOM 1331 O O . LEU A 1 160 ? 11.502 -10.796 -3.540 1.00 95.38 160 LEU A O 1
ATOM 1335 N N . LEU A 1 161 ? 11.159 -12.011 -5.397 1.00 94.12 161 LEU A N 1
ATOM 1336 C CA . LEU A 1 161 ? 10.031 -12.765 -4.861 1.00 94.12 161 LEU A CA 1
ATOM 1337 C C . LEU A 1 161 ? 10.466 -13.663 -3.694 1.00 94.12 161 LEU A C 1
ATOM 1339 O O . LEU A 1 161 ? 9.846 -13.618 -2.629 1.00 94.12 161 LEU A O 1
ATOM 1343 N N . LEU A 1 162 ? 11.565 -14.407 -3.855 1.00 93.56 162 LEU A N 1
ATOM 1344 C CA . LEU A 1 162 ? 12.117 -15.299 -2.827 1.00 93.56 162 LEU A CA 1
ATOM 1345 C C . LEU A 1 162 ? 12.745 -14.548 -1.643 1.00 93.56 162 LEU A C 1
ATOM 1347 O O . LEU A 1 162 ? 12.814 -15.080 -0.530 1.00 93.56 162 LEU A O 1
ATOM 1351 N N . SER A 1 163 ? 13.183 -13.309 -1.863 1.00 92.62 163 SER A N 1
ATOM 1352 C CA . SER A 1 163 ? 13.711 -12.439 -0.818 1.00 92.62 163 SER A CA 1
ATOM 1353 C C . SER A 1 163 ? 12.670 -12.158 0.279 1.00 92.62 163 SER A C 1
ATOM 1355 O O . SER A 1 163 ? 11.459 -12.139 0.052 1.00 92.62 163 SER A O 1
ATOM 1357 N N . LYS A 1 164 ? 13.143 -11.921 1.507 1.00 90.31 164 LYS A N 1
ATOM 1358 C CA . LYS A 1 164 ? 12.315 -11.392 2.608 1.00 90.31 164 LYS A CA 1
ATOM 1359 C C . LYS A 1 164 ? 12.319 -9.863 2.645 1.00 90.31 164 LYS A C 1
ATOM 1361 O O . LYS A 1 164 ? 11.516 -9.266 3.367 1.00 90.31 164 LYS A O 1
ATOM 1366 N N . ASP A 1 165 ? 13.214 -9.245 1.891 1.00 86.50 165 ASP A N 1
ATOM 1367 C CA . ASP A 1 165 ? 13.459 -7.817 1.934 1.00 86.50 165 ASP A CA 1
ATOM 1368 C C . ASP A 1 165 ? 12.325 -7.044 1.273 1.00 86.50 165 ASP A C 1
ATOM 1370 O O . ASP A 1 165 ? 11.588 -7.540 0.418 1.00 86.50 165 ASP A O 1
ATOM 1374 N N . ARG A 1 166 ? 12.184 -5.797 1.706 1.00 87.19 166 ARG A N 1
ATOM 1375 C CA . ARG A 1 166 ? 11.332 -4.814 1.044 1.00 87.19 166 ARG A CA 1
ATOM 1376 C C . ARG A 1 166 ? 12.096 -4.202 -0.122 1.00 87.19 166 ARG A C 1
ATOM 1378 O O . ARG A 1 166 ? 13.323 -4.270 -0.179 1.00 87.19 166 ARG A O 1
ATOM 1385 N N . LEU A 1 167 ? 11.365 -3.541 -1.009 1.00 91.75 167 LEU A N 1
ATOM 1386 C CA . LEU A 1 167 ? 11.985 -2.578 -1.910 1.00 91.75 167 LEU A CA 1
ATOM 1387 C C . LEU A 1 167 ? 12.539 -1.383 -1.112 1.00 91.75 167 LEU A C 1
ATOM 1389 O O . LEU A 1 167 ? 12.060 -1.125 -0.002 1.00 91.75 167 LEU A O 1
ATOM 1393 N N . PRO A 1 168 ? 13.546 -0.669 -1.644 1.00 89.94 168 PRO A N 1
ATOM 1394 C CA . PRO A 1 168 ? 14.014 0.569 -1.034 1.00 89.94 168 PRO A CA 1
ATOM 1395 C C . PRO A 1 168 ? 12.877 1.596 -0.924 1.00 89.94 168 PRO A C 1
ATOM 1397 O O . PRO A 1 168 ? 11.910 1.559 -1.688 1.00 89.94 168 PRO A O 1
ATOM 1400 N N . ALA A 1 169 ? 13.010 2.534 0.013 1.00 88.44 169 ALA A N 1
ATOM 1401 C CA . ALA A 1 169 ? 12.078 3.650 0.113 1.00 88.44 169 ALA A CA 1
ATOM 1402 C C . ALA A 1 169 ? 12.062 4.447 -1.201 1.00 88.44 169 ALA A C 1
ATOM 1404 O O . ALA A 1 169 ? 13.094 4.643 -1.847 1.00 88.44 169 ALA A O 1
ATOM 1405 N N . ASN A 1 170 ? 10.881 4.914 -1.587 1.00 88.19 170 ASN A N 1
ATOM 1406 C CA . ASN A 1 170 ? 10.585 5.601 -2.841 1.00 88.19 170 ASN A CA 1
ATOM 1407 C C . ASN A 1 170 ? 10.987 4.805 -4.090 1.00 88.19 170 ASN A C 1
ATOM 1409 O O . ASN A 1 170 ? 11.383 5.400 -5.096 1.00 88.19 170 ASN A O 1
ATOM 1413 N N . ALA A 1 171 ? 10.920 3.470 -4.016 1.00 92.19 171 ALA A N 1
ATOM 1414 C CA . ALA A 1 171 ? 11.236 2.601 -5.138 1.00 92.19 171 ALA A CA 1
ATOM 1415 C C . ALA A 1 171 ? 10.373 2.917 -6.360 1.00 92.19 171 ALA A C 1
ATOM 1417 O O . ALA A 1 171 ? 9.152 3.059 -6.279 1.00 92.19 171 ALA A O 1
ATOM 1418 N N . ARG A 1 172 ? 11.037 2.944 -7.508 1.00 93.00 172 ARG A N 1
ATOM 1419 C CA . ARG A 1 172 ? 10.432 2.981 -8.831 1.00 93.00 172 ARG A CA 1
ATOM 1420 C C . ARG A 1 172 ? 10.820 1.701 -9.559 1.00 93.00 172 ARG A C 1
ATOM 1422 O O . ARG A 1 172 ? 11.952 1.231 -9.437 1.00 93.00 172 ARG A O 1
ATOM 1429 N N . ILE A 1 173 ? 9.848 1.123 -10.253 1.00 94.31 173 ILE A N 1
ATOM 1430 C CA . ILE A 1 173 ? 9.967 -0.158 -10.945 1.00 94.31 173 ILE A CA 1
ATOM 1431 C C . ILE A 1 173 ? 9.670 0.093 -12.415 1.00 94.31 173 ILE A C 1
ATOM 1433 O O . ILE A 1 173 ? 8.605 0.621 -12.725 1.00 94.31 173 ILE A O 1
ATOM 1437 N N . LEU A 1 174 ? 10.587 -0.304 -13.291 1.00 94.75 174 LEU A N 1
ATOM 1438 C CA . LEU A 1 174 ? 10.381 -0.295 -14.736 1.00 94.75 174 LEU A CA 1
ATOM 1439 C C . LEU A 1 174 ? 10.607 -1.692 -15.294 1.00 94.75 174 LEU A C 1
ATOM 1441 O O . LEU A 1 174 ? 11.470 -2.441 -14.822 1.00 94.75 174 LEU A O 1
ATOM 1445 N N . THR A 1 175 ? 9.842 -2.030 -16.319 1.00 94.75 175 THR A N 1
ATOM 1446 C CA . THR A 1 175 ? 10.149 -3.168 -17.176 1.00 94.75 175 THR A CA 1
ATOM 1447 C C . THR A 1 175 ? 11.209 -2.757 -18.214 1.00 94.75 175 THR A C 1
ATOM 1449 O O . THR A 1 175 ? 11.411 -1.565 -18.462 1.00 94.75 175 THR A O 1
ATOM 1452 N N . PRO A 1 176 ? 11.971 -3.703 -18.794 1.00 91.94 176 PRO A N 1
ATOM 1453 C CA . PRO A 1 176 ? 13.043 -3.372 -19.742 1.00 91.94 176 PRO A CA 1
ATOM 1454 C C . PRO A 1 176 ? 12.580 -2.724 -21.058 1.00 91.94 176 PRO A C 1
ATOM 1456 O O . PRO A 1 176 ? 13.414 -2.236 -21.810 1.00 91.94 176 PRO A O 1
ATOM 1459 N N . ASP A 1 177 ? 11.281 -2.760 -21.337 1.00 90.31 177 ASP A N 1
ATOM 1460 C CA . ASP A 1 177 ? 10.596 -2.246 -22.526 1.00 90.31 177 ASP A CA 1
ATOM 1461 C C . ASP A 1 177 ? 9.852 -0.916 -22.287 1.00 90.31 177 ASP A C 1
ATOM 1463 O O . ASP A 1 177 ? 9.006 -0.553 -23.104 1.00 90.31 177 ASP A O 1
ATOM 1467 N N . HIS A 1 178 ? 10.146 -0.227 -21.175 1.00 83.50 178 HIS A N 1
ATOM 1468 C CA . HIS A 1 178 ? 9.631 1.113 -20.859 1.00 83.50 178 HIS A CA 1
ATOM 1469 C C . HIS A 1 178 ? 10.057 2.196 -21.860 1.00 83.50 178 HIS A C 1
ATOM 1471 O O . HIS A 1 178 ? 11.119 2.043 -22.510 1.00 83.50 178 HIS A O 1
#

Solvent-accessible surface area (backbone atoms only — not comparable to full-atom values): 10900 Å² total; per-residue (Å²): 133,81,74,80,68,85,83,75,93,71,81,86,78,72,90,79,68,72,51,74,61,66,73,48,60,88,48,96,73,82,87,86,84,74,67,49,30,33,32,68,39,88,97,54,89,84,58,93,41,87,91,62,56,69,42,28,59,57,44,42,75,39,36,43,79,38,54,67,68,56,50,27,62,76,30,69,47,90,43,70,68,58,52,50,44,46,50,33,30,75,71,67,75,32,72,62,60,62,59,69,59,48,52,34,43,54,51,39,36,62,76,69,55,46,44,73,56,73,77,64,48,73,53,50,65,48,49,54,64,52,37,54,49,40,46,75,74,66,42,58,50,32,32,38,30,32,85,88,43,83,68,68,41,80,42,51,35,67,61,55,55,74,44,57,67,72,78,58,71,39,55,43,82,39,58,89,86,114

Mean predicted aligned error: 6.24 Å

Secondary structure (DSSP, 8-state):
-PPPPP--S-----TT---HHHHTTTSS-----PPPEEEEPTT------SSSPPPHHHHHHHEEEE-HHHHHHHHT-S-HHHHHHHHHHHTTS-S---HHHHHHHHHHHHHHTEEPPPSSS--HHHHHHHHHHHHHTT-SEEEEEESS----EEEEHHHHHH--PPPPTTEEEE-TT-

Radius of gyration: 18.27 Å; Cα contacts (8 Å, |Δi|>4): 219; chains: 1; bounding box: 39×42×41 Å

Foldseek 3Di:
DWDFDDDDPDDDDPVDDDDPCRVPVVDPDDDDDDQFKKAFDPPDDDDCDPPPHFFLVSRQVGIDGDHPVNLCVQLVNDDPVLVVQLVCVVVVVDGTHDPVSNVSNVVCCVVRVIHDGDPQFDRSNCLLVVLVVCVVVVFQWKWKDAPVGPDTDIDGSVVSNVDRHGHDGRIDIGGPVD